Protein AF-A0A9W6JEB3-F1 (afdb_monomer)

Nearest PDB structures (foldseek):
  1z6k-assembly1_A  TM=9.114E-01  e=5.186E-11  Mycobacterium tuberculosis H37Rv
  6cj4-assembly1_A  TM=9.107E-01  e=6.667E-11  Mycobacterium tuberculosis H37Rv
  6chu-assembly1_A  TM=9.092E-01  e=7.559E-11  Mycobacterium tuberculosis H37Rv
  6as5-assembly1_B  TM=8.881E-01  e=6.812E-10  Mycobacterium tuberculosis H37Rv
  8khl-assembly1_C  TM=8.658E-01  e=7.411E-09  Pseudomonas aeruginosa

Solvent-accessible surface area (backbone atoms only — not comparable to full-atom values): 12198 Å² total; per-residue (Å²): 66,41,43,29,47,71,75,85,78,81,75,93,84,65,98,75,75,91,74,90,79,95,77,48,27,61,88,79,89,75,79,96,75,74,82,82,71,98,69,81,83,37,40,57,48,77,41,67,55,89,86,47,88,63,46,68,60,49,47,35,48,36,43,64,71,65,34,47,22,35,36,34,51,52,35,52,43,50,63,53,56,55,54,48,51,55,53,47,44,54,22,18,57,76,51,74,45,60,84,72,60,54,32,33,32,38,16,32,25,28,67,61,17,57,73,26,42,76,69,48,62,54,84,51,95,43,57,61,30,33,31,38,32,53,67,48,28,26,56,66,70,67,46,93,59,59,49,42,98,86,72,44,61,30,70,73,53,51,52,50,56,51,51,45,44,52,43,13,58,66,43,76,26,50,20,33,40,46,58,68,98,57,57,73,66,60,41,47,53,52,51,54,50,37,46,74,76,61,34,52,28,33,36,18,84,45,75,67,49,33,54,53,27,68,75,90

Sequence (216 aa):
MKALLSAQTLPTDDLTSRSHGVAGWIANPSALGAPWPSGAPPLYLTVDDLDAKGVDDALARAARHGAAGVLLRRLRASADIERLAARLAVAEARAGSADGALAIVALVAGAAGLLALPALAGRRPRLAALGWDAAALAADLGAAEARDPCGGWIEPLRHARSQVLFAAAALDVPAIDAPADLDDEAFAAEAALGLRHGFRAKIALSPRQAEILAAL

Mean predicted aligned error: 8.11 Å

Radius of gyration: 16.82 Å; Cα contacts (8 Å, |Δi|>4): 375; chains: 1; bounding box: 40×42×46 Å

Structure (mmCIF, N/CA/C/O backbone):
data_AF-A0A9W6JEB3-F1
#
_entry.id   AF-A0A9W6JEB3-F1
#
loop_
_atom_site.group_PDB
_atom_site.id
_atom_site.type_symbol
_atom_site.label_atom_id
_atom_site.label_alt_id
_atom_site.label_comp_id
_atom_site.label_asym_id
_atom_site.label_entity_id
_atom_site.label_seq_id
_atom_site.pdbx_PDB_ins_code
_atom_site.Cartn_x
_atom_site.Cartn_y
_atom_site.Cartn_z
_atom_site.occupancy
_atom_site.B_iso_or_equiv
_atom_site.auth_seq_id
_atom_site.auth_comp_id
_atom_site.auth_asym_id
_atom_site.auth_atom_id
_atom_site.pdbx_PDB_model_num
ATOM 1 N N . MET A 1 1 ? -5.957 7.649 -12.144 1.00 43.47 1 MET A N 1
ATOM 2 C CA . MET A 1 1 ? -5.443 6.697 -11.129 1.00 43.47 1 MET A CA 1
ATOM 3 C C . MET A 1 1 ? -5.255 7.450 -9.818 1.00 43.47 1 MET A C 1
ATOM 5 O O . MET A 1 1 ? -5.077 8.654 -9.855 1.00 43.47 1 MET A O 1
ATOM 9 N N . LYS A 1 2 ? -5.288 6.813 -8.641 1.00 47.66 2 LYS A N 1
ATOM 10 C CA . LYS A 1 2 ? -4.954 7.534 -7.393 1.00 47.66 2 LYS A CA 1
ATOM 11 C C . LYS A 1 2 ? -3.436 7.571 -7.148 1.00 47.66 2 LYS A C 1
ATOM 13 O O . LYS A 1 2 ? -2.756 6.586 -7.425 1.00 47.66 2 LYS A O 1
ATOM 18 N N . ALA A 1 3 ? -2.923 8.683 -6.623 1.00 34.69 3 ALA A N 1
ATOM 19 C CA . ALA A 1 3 ? -1.517 8.865 -6.247 1.00 34.69 3 ALA A CA 1
ATOM 20 C C . ALA A 1 3 ? -1.280 8.658 -4.749 1.00 34.69 3 ALA A C 1
ATOM 22 O O . ALA A 1 3 ? -2.190 8.883 -3.953 1.00 34.69 3 ALA A O 1
ATOM 23 N N . LEU A 1 4 ? -0.055 8.273 -4.385 1.00 45.75 4 LEU A N 1
ATOM 24 C CA . LEU A 1 4 ? 0.378 8.047 -3.006 1.00 45.75 4 LEU A CA 1
ATOM 25 C C . LEU A 1 4 ? 1.811 8.576 -2.838 1.00 45.75 4 LEU A C 1
ATOM 27 O O . LEU A 1 4 ? 2.716 7.914 -3.326 1.00 45.75 4 LEU A O 1
ATOM 31 N N . LEU A 1 5 ? 2.066 9.748 -2.236 1.00 39.28 5 LEU A N 1
ATOM 32 C CA . LEU A 1 5 ? 3.460 10.205 -2.092 1.00 39.28 5 LEU A CA 1
ATOM 33 C C . LEU A 1 5 ? 4.139 9.606 -0.859 1.00 39.28 5 LEU A C 1
ATOM 35 O O . LEU A 1 5 ? 3.592 9.620 0.244 1.00 39.28 5 LEU A O 1
ATOM 39 N N . SER A 1 6 ? 5.354 9.091 -1.050 1.00 36.81 6 SER A N 1
ATOM 40 C CA . SER A 1 6 ? 6.228 8.620 0.029 1.00 36.81 6 SER A CA 1
ATOM 41 C C . SER A 1 6 ? 7.140 9.760 0.494 1.00 36.81 6 SER A C 1
ATOM 43 O O . SER A 1 6 ? 8.046 10.145 -0.239 1.00 36.81 6 SER A O 1
ATOM 45 N N . ALA A 1 7 ? 6.969 10.248 1.724 1.00 37.44 7 ALA A N 1
ATOM 46 C CA . ALA A 1 7 ? 7.932 11.142 2.373 1.00 37.44 7 ALA A CA 1
ATOM 47 C C . ALA A 1 7 ? 8.834 10.344 3.330 1.00 37.44 7 ALA A C 1
ATOM 49 O O . ALA A 1 7 ? 8.337 9.590 4.168 1.00 37.44 7 ALA A O 1
ATOM 50 N N . GLN A 1 8 ? 10.157 10.506 3.223 1.00 32.59 8 GLN A N 1
ATOM 51 C CA . GLN A 1 8 ? 11.080 10.034 4.257 1.00 32.59 8 GLN A CA 1
ATOM 52 C C . GLN A 1 8 ? 11.046 11.022 5.434 1.00 32.59 8 GLN A C 1
ATOM 54 O O . GLN A 1 8 ? 11.382 12.189 5.264 1.00 32.59 8 GLN A O 1
ATOM 59 N N . THR A 1 9 ? 10.648 10.527 6.613 1.00 31.55 9 THR A N 1
ATOM 60 C CA . THR A 1 9 ? 10.729 11.163 7.950 1.00 31.55 9 THR A CA 1
ATOM 61 C C . THR A 1 9 ? 10.063 12.537 8.134 1.00 31.55 9 THR A C 1
ATOM 63 O O . THR A 1 9 ? 10.535 13.560 7.653 1.00 31.55 9 THR A O 1
ATOM 66 N N . LEU A 1 10 ? 9.000 12.575 8.947 1.00 30.03 10 LEU A N 1
ATOM 67 C CA . LEU A 1 10 ? 8.451 13.816 9.508 1.00 30.03 10 LEU A CA 1
ATOM 68 C C . LEU A 1 10 ? 9.314 14.288 10.700 1.00 30.03 10 LEU A C 1
ATOM 70 O O . LEU A 1 10 ? 9.635 13.457 11.556 1.00 30.03 10 LEU A O 1
ATOM 74 N N . PRO A 1 11 ? 9.646 15.589 10.813 1.00 29.08 11 PRO A N 1
ATOM 75 C CA . PRO A 1 11 ? 10.155 16.174 12.052 1.00 29.08 11 PRO A CA 1
ATOM 76 C C . PRO A 1 11 ? 9.119 16.043 13.179 1.00 29.08 11 PRO A C 1
ATOM 78 O O . PRO A 1 11 ? 7.913 16.081 12.942 1.00 29.08 11 PRO A O 1
ATOM 81 N N . THR A 1 12 ? 9.592 15.876 14.412 1.00 40.22 12 THR A N 1
ATOM 82 C CA . THR A 1 12 ? 8.800 15.428 15.568 1.00 40.22 12 THR A CA 1
ATOM 83 C C . THR A 1 12 ? 7.760 16.414 16.100 1.00 40.22 12 THR A C 1
ATOM 85 O O . THR A 1 12 ? 6.862 15.964 16.810 1.00 40.22 12 THR A O 1
ATOM 88 N N . ASP A 1 13 ? 7.823 17.701 15.743 1.00 30.33 13 ASP A N 1
ATOM 89 C CA . ASP A 1 13 ? 7.157 18.742 16.542 1.00 30.33 13 ASP A CA 1
ATOM 90 C C . ASP A 1 13 ? 6.133 19.620 15.816 1.00 30.33 13 ASP A C 1
ATOM 92 O O . ASP A 1 13 ? 5.480 20.430 16.471 1.00 30.33 13 ASP A O 1
ATOM 96 N N . ASP A 1 14 ? 5.914 19.468 14.506 1.00 33.66 14 ASP A N 1
ATOM 97 C CA . ASP A 1 14 ? 4.929 20.315 13.829 1.00 33.66 14 ASP A CA 1
ATOM 98 C C . ASP A 1 14 ? 4.326 19.672 12.572 1.00 33.66 14 ASP A C 1
ATOM 100 O O . ASP A 1 14 ? 4.927 19.645 11.503 1.00 33.66 14 ASP A O 1
ATOM 104 N N . LEU A 1 15 ? 3.098 19.161 12.701 1.00 39.34 15 LEU A N 1
ATOM 105 C CA . LEU A 1 15 ? 2.260 18.756 11.563 1.00 39.34 15 LEU A CA 1
ATOM 106 C C . LEU A 1 15 ? 1.412 19.923 11.022 1.00 39.34 15 LEU A C 1
ATOM 108 O O . LEU A 1 15 ? 0.618 19.728 10.102 1.00 39.34 15 LEU A O 1
ATOM 112 N N . THR A 1 16 ? 1.539 21.123 11.602 1.00 33.69 16 THR A N 1
ATOM 113 C CA . THR A 1 16 ? 0.685 22.283 11.316 1.00 33.69 16 THR A CA 1
ATOM 114 C C . THR A 1 16 ? 1.378 23.420 10.559 1.00 33.69 16 THR A C 1
ATOM 116 O O . THR A 1 16 ? 0.674 24.272 10.003 1.00 33.69 16 THR A O 1
ATOM 119 N N . SER A 1 17 ? 2.711 23.435 10.428 1.00 28.08 17 SER A N 1
ATOM 120 C CA . SER A 1 17 ? 3.397 24.446 9.610 1.00 28.08 17 SER A CA 1
ATOM 121 C C . SER A 1 17 ? 3.238 24.185 8.114 1.00 28.08 17 SER A C 1
ATOM 123 O O . SER A 1 17 ? 3.907 23.380 7.468 1.00 28.08 17 SER A O 1
ATOM 125 N N . ARG A 1 18 ? 2.336 24.967 7.528 1.00 33.50 18 ARG A N 1
ATOM 126 C CA . ARG A 1 18 ? 2.199 25.185 6.090 1.00 33.50 18 ARG A CA 1
ATOM 127 C C . ARG A 1 18 ? 3.426 25.913 5.527 1.00 33.50 18 ARG A C 1
ATOM 129 O O . ARG A 1 18 ? 3.312 27.094 5.233 1.00 33.50 18 ARG A O 1
ATOM 136 N N . SER A 1 19 ? 4.568 25.246 5.359 1.00 27.95 19 SER A N 1
ATOM 137 C CA . SER A 1 19 ? 5.614 25.651 4.398 1.00 27.95 19 SER A CA 1
ATOM 138 C C . SER A 1 19 ? 6.864 24.774 4.521 1.00 27.95 19 SER A C 1
ATOM 140 O O . SER A 1 19 ? 7.485 24.764 5.578 1.00 27.95 19 SER A O 1
ATOM 142 N N . HIS A 1 20 ? 7.269 24.180 3.389 1.00 23.66 20 HIS A N 1
ATOM 143 C CA . HIS A 1 20 ? 8.497 23.407 3.110 1.00 23.66 20 HIS A CA 1
ATOM 144 C C . HIS A 1 20 ? 8.401 21.882 3.320 1.00 23.66 20 HIS A C 1
ATOM 146 O O . HIS A 1 20 ? 8.644 21.358 4.399 1.00 23.66 20 HIS A O 1
ATOM 152 N N . GLY A 1 21 ? 8.102 21.179 2.217 1.00 24.12 21 GLY A N 1
ATOM 153 C CA . GLY A 1 21 ? 8.097 19.716 2.097 1.00 24.12 21 GLY A CA 1
ATOM 154 C C . GLY A 1 21 ? 6.683 19.154 1.956 1.00 24.12 21 GLY A C 1
ATOM 155 O O . GLY A 1 21 ? 6.009 18.902 2.945 1.00 24.12 21 GLY A O 1
ATOM 156 N N . VAL A 1 22 ? 6.200 18.997 0.722 1.00 24.69 22 VAL A N 1
ATOM 157 C CA . VAL A 1 22 ? 4.840 18.515 0.427 1.00 24.69 22 VAL A CA 1
ATOM 158 C C . VAL A 1 22 ? 4.665 17.079 0.942 1.00 24.69 22 VAL A C 1
ATOM 160 O O . VAL A 1 22 ? 5.150 16.128 0.336 1.00 24.69 22 VAL A O 1
ATOM 163 N N . ALA A 1 23 ? 3.963 16.928 2.065 1.00 33.75 23 ALA A N 1
ATOM 164 C CA . ALA A 1 23 ? 3.445 15.660 2.564 1.00 33.75 23 ALA A CA 1
ATOM 165 C C . ALA A 1 23 ? 2.100 15.339 1.892 1.00 33.75 23 ALA A C 1
ATOM 167 O O . ALA A 1 23 ? 1.266 16.235 1.740 1.00 33.75 23 ALA A O 1
ATOM 168 N N . GLY A 1 24 ? 1.858 14.074 1.527 1.00 29.36 24 GLY A N 1
ATOM 169 C CA . GLY A 1 24 ? 0.515 13.629 1.141 1.00 29.36 24 GLY A CA 1
ATOM 170 C C . GLY A 1 24 ? 0.433 12.457 0.157 1.00 29.36 24 GLY A C 1
ATOM 171 O O . GLY A 1 24 ? 1.335 12.269 -0.622 1.00 29.36 24 GLY A O 1
ATOM 172 N N . TRP A 1 25 ? -0.586 11.611 0.025 1.00 36.75 25 TRP A N 1
ATOM 173 C CA . TRP A 1 25 ? -1.874 11.392 0.679 1.00 36.75 25 TRP A CA 1
ATOM 174 C C . TRP A 1 25 ? -2.415 10.022 0.152 1.00 36.75 25 TRP A C 1
ATOM 176 O O . TRP A 1 25 ? -2.034 9.633 -0.950 1.00 36.75 25 TRP A O 1
ATOM 186 N N . ILE A 1 26 ? -3.305 9.294 0.856 1.00 33.25 26 ILE A N 1
ATOM 187 C CA . ILE A 1 26 ? -4.054 8.108 0.329 1.00 33.25 26 ILE A CA 1
ATOM 188 C C . ILE A 1 26 ? -5.563 8.348 0.467 1.00 33.25 26 ILE A C 1
ATOM 190 O O . ILE A 1 26 ? -6.059 8.439 1.579 1.00 33.25 26 ILE A O 1
ATOM 194 N N . ALA A 1 27 ? -6.351 8.368 -0.611 1.00 34.69 27 ALA A N 1
ATOM 195 C CA . ALA A 1 27 ? -7.804 8.571 -0.491 1.00 34.69 27 ALA A CA 1
ATOM 196 C C . ALA A 1 27 ? -8.644 7.279 -0.526 1.00 34.69 27 ALA A C 1
ATOM 198 O O . ALA A 1 27 ? -8.783 6.652 -1.584 1.00 34.69 27 ALA A O 1
ATOM 199 N N . ASN A 1 28 ? -9.350 6.990 0.575 1.00 32.34 28 ASN A N 1
ATOM 200 C CA . ASN A 1 28 ? -10.660 6.326 0.572 1.00 32.34 28 ASN A CA 1
ATOM 201 C C . ASN A 1 28 ? -11.745 7.344 0.969 1.00 32.34 28 ASN A C 1
ATOM 203 O O . ASN A 1 28 ? -11.584 7.979 2.006 1.00 32.34 28 ASN A O 1
ATOM 207 N N . PRO A 1 29 ? -12.841 7.486 0.200 1.00 31.28 29 PRO A N 1
ATOM 208 C CA . PRO A 1 29 ? -14.022 8.173 0.724 1.00 31.28 29 PRO A CA 1
ATOM 209 C C . PRO A 1 29 ? -15.241 7.272 0.990 1.00 31.28 29 PRO A C 1
ATOM 211 O O . PRO A 1 29 ? -1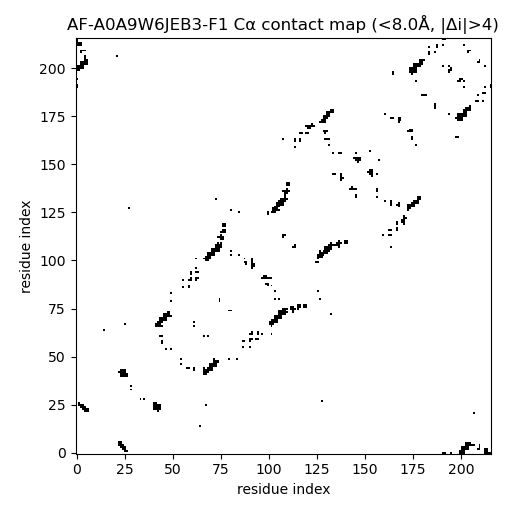6.210 7.788 1.536 1.00 31.28 29 PRO A O 1
ATOM 214 N N . SER A 1 30 ? -15.271 5.983 0.596 1.00 36.75 30 SER A N 1
ATOM 215 C CA . SER A 1 30 ? -16.408 5.070 0.924 1.00 36.75 30 SER A CA 1
ATOM 216 C C . SER A 1 30 ? -16.335 3.612 0.424 1.00 36.75 30 SER A C 1
ATOM 218 O O . SER A 1 30 ? -17.226 2.846 0.762 1.00 36.75 30 SER A O 1
ATOM 220 N N . ALA A 1 31 ? -15.325 3.185 -0.340 1.00 40.75 31 ALA A N 1
ATOM 221 C CA . ALA A 1 31 ? -15.526 2.323 -1.521 1.00 40.75 31 ALA A CA 1
ATOM 222 C C . ALA A 1 31 ? -16.184 3.124 -2.671 1.00 40.75 31 ALA A C 1
ATOM 224 O O . ALA A 1 31 ? -17.394 3.193 -2.817 1.00 40.75 31 ALA A O 1
ATOM 225 N N . LEU A 1 32 ? -15.334 3.801 -3.457 1.00 42.44 32 LEU A N 1
ATOM 226 C CA . LEU A 1 32 ? -15.551 4.274 -4.843 1.00 42.44 32 LEU A CA 1
ATOM 227 C C . LEU A 1 32 ? -16.872 5.012 -5.222 1.00 42.44 32 LEU A C 1
ATOM 229 O O . LEU A 1 32 ? -17.247 4.952 -6.389 1.00 42.44 32 LEU A O 1
ATOM 233 N N . GLY A 1 33 ? -17.543 5.749 -4.321 1.00 27.64 33 GLY A N 1
ATOM 234 C CA . GLY A 1 33 ? -18.885 6.304 -4.610 1.00 27.64 33 GLY A CA 1
ATOM 235 C C . GLY A 1 33 ? -19.119 7.826 -4.591 1.00 27.64 33 GLY A C 1
ATOM 236 O O . GLY A 1 33 ? -20.121 8.256 -5.154 1.00 27.64 33 GLY A O 1
ATOM 237 N N . ALA A 1 34 ? -18.271 8.667 -3.981 1.00 27.92 34 ALA A N 1
ATOM 238 C CA . ALA A 1 34 ? -18.583 10.101 -3.828 1.00 27.92 34 ALA A CA 1
ATOM 239 C C . ALA A 1 34 ? -17.414 11.044 -4.186 1.00 27.92 34 ALA A C 1
ATOM 241 O O . ALA A 1 34 ? -16.261 10.723 -3.872 1.00 27.92 34 ALA A O 1
ATOM 242 N N . PRO A 1 35 ? -17.689 12.202 -4.830 1.00 32.00 35 PRO A N 1
ATOM 243 C CA . PRO A 1 35 ? -16.686 13.220 -5.129 1.00 32.00 35 PRO A CA 1
ATOM 244 C C . PRO A 1 35 ? -16.185 13.922 -3.859 1.00 32.00 35 PRO A C 1
ATOM 246 O O . PRO A 1 35 ? -16.864 13.966 -2.834 1.00 32.00 35 PRO A O 1
ATOM 249 N N . TRP A 1 36 ? -14.974 14.471 -3.951 1.00 36.47 36 TRP A N 1
ATOM 250 C CA . TRP A 1 36 ? -14.281 15.188 -2.882 1.00 36.47 36 TRP A CA 1
ATOM 251 C C . TRP A 1 36 ? -15.151 16.317 -2.300 1.00 36.47 36 TRP A C 1
ATOM 253 O O . TRP A 1 36 ? -15.589 17.180 -3.065 1.00 36.47 36 TRP A O 1
ATOM 263 N N . PRO A 1 37 ? -15.355 16.396 -0.972 1.00 35.00 37 PRO A N 1
ATOM 264 C CA . PRO A 1 37 ? -15.685 17.677 -0.369 1.00 35.00 37 PRO A CA 1
ATOM 265 C C . PRO A 1 37 ? -14.478 18.606 -0.564 1.00 35.00 37 PRO A C 1
ATOM 267 O O . PRO A 1 37 ? -13.334 18.157 -0.487 1.00 35.00 37 PRO A O 1
ATOM 270 N N . SER A 1 38 ? -14.705 19.888 -0.853 1.00 35.97 38 SER A N 1
ATOM 271 C CA . SER A 1 38 ? -13.627 20.867 -1.032 1.00 35.97 38 SER A CA 1
ATOM 272 C C . SER A 1 38 ? -12.727 20.908 0.217 1.00 35.97 38 SER A C 1
ATOM 274 O O . SER A 1 38 ? -13.128 21.455 1.244 1.00 35.97 38 SER A O 1
ATOM 276 N N . GLY A 1 39 ? -11.535 20.309 0.157 1.00 49.97 39 GLY A N 1
ATOM 277 C CA . GLY A 1 39 ? -10.647 20.150 1.311 1.00 49.97 39 GLY A CA 1
ATOM 278 C C . GLY A 1 39 ? -9.263 19.610 0.944 1.00 49.97 39 GLY A C 1
ATOM 279 O O . GLY A 1 39 ? -9.045 19.136 -0.172 1.00 49.97 39 GLY A O 1
ATOM 280 N N . ALA A 1 40 ? -8.319 19.720 1.890 1.00 51.91 40 ALA A N 1
ATOM 281 C CA . ALA A 1 40 ? -6.980 19.149 1.758 1.00 51.91 40 ALA A CA 1
ATOM 282 C C . ALA A 1 40 ? -7.060 17.612 1.683 1.00 51.91 40 ALA A C 1
ATOM 284 O O . ALA A 1 40 ? -7.995 17.035 2.245 1.00 51.91 40 ALA A O 1
ATOM 285 N N . PRO A 1 41 ? -6.119 16.937 1.004 1.00 57.19 41 PRO A N 1
ATOM 286 C CA . PRO A 1 41 ? -6.216 15.488 0.879 1.00 57.19 41 PRO A CA 1
ATOM 287 C C . PRO A 1 41 ? -5.934 14.747 2.224 1.00 57.19 41 PRO A C 1
ATOM 289 O O . PRO A 1 41 ? -5.810 15.404 3.248 1.00 57.19 41 PRO A O 1
ATOM 292 N N . PRO A 1 42 ? -5.988 13.401 2.302 1.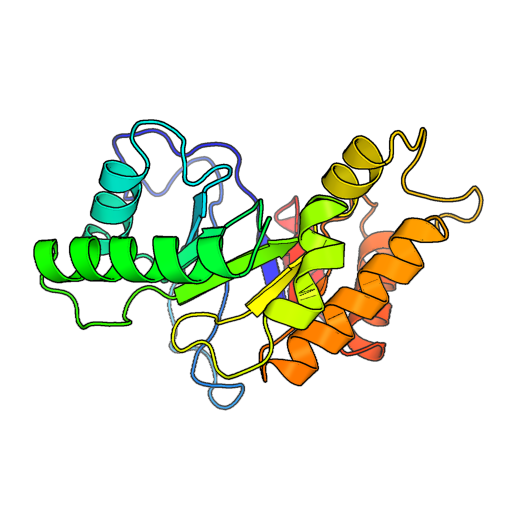00 67.94 42 PRO A N 1
ATOM 293 C CA . PRO A 1 42 ? -5.930 12.623 3.576 1.00 67.94 42 PRO A CA 1
ATOM 294 C C . PRO A 1 42 ? -4.554 12.035 3.987 1.00 67.94 42 PRO A C 1
ATOM 296 O O . PRO A 1 42 ? -3.913 11.343 3.187 1.00 67.94 42 PRO A O 1
ATOM 299 N N . LEU A 1 43 ? -4.059 12.322 5.215 1.00 76.38 43 LEU A N 1
ATOM 300 C CA . LEU A 1 43 ? -2.652 12.091 5.658 1.00 76.38 43 LEU A CA 1
ATOM 301 C C . LEU A 1 43 ? -2.435 10.693 6.223 1.00 76.38 43 LEU A C 1
ATOM 303 O O . LEU A 1 43 ? -3.222 10.243 7.048 1.00 76.38 43 LEU A O 1
ATOM 307 N N . TYR A 1 44 ? -1.329 10.043 5.850 1.00 81.06 44 TYR A N 1
ATOM 308 C CA . TYR A 1 44 ? -0.953 8.735 6.383 1.00 81.06 44 TYR A CA 1
ATOM 309 C C . TYR A 1 44 ? 0.405 8.802 7.065 1.00 81.06 44 TYR A C 1
ATOM 311 O O . TYR A 1 44 ? 1.382 9.282 6.488 1.00 81.06 44 TYR A O 1
ATOM 319 N N . LEU A 1 45 ? 0.470 8.285 8.289 1.00 85.75 45 LEU A N 1
ATOM 320 C CA . LEU A 1 45 ? 1.734 8.062 8.976 1.00 85.75 45 LEU A CA 1
ATOM 321 C C . LEU A 1 45 ? 2.437 6.863 8.339 1.00 85.75 45 LEU A C 1
ATOM 323 O O . LEU A 1 45 ? 1.857 5.789 8.224 1.00 85.75 45 LEU A O 1
ATOM 327 N N . THR A 1 46 ? 3.699 7.023 7.966 1.00 86.94 46 THR A N 1
ATOM 328 C CA . THR A 1 46 ? 4.504 5.910 7.458 1.00 86.94 46 THR A CA 1
ATOM 329 C C . THR A 1 46 ? 5.169 5.164 8.612 1.00 86.94 46 THR A C 1
ATOM 331 O O . THR A 1 46 ? 5.779 5.787 9.480 1.00 86.94 46 THR A O 1
ATOM 334 N N . VAL A 1 47 ? 5.053 3.835 8.617 1.00 87.31 47 VAL A N 1
ATOM 335 C CA . VAL A 1 47 ? 5.723 2.941 9.568 1.00 87.31 47 VAL A CA 1
ATOM 336 C C . VAL A 1 47 ? 6.462 1.861 8.785 1.00 87.31 47 VAL A C 1
ATOM 338 O O . VAL A 1 47 ? 5.843 1.039 8.109 1.00 87.31 47 VAL A O 1
ATOM 341 N N . ASP A 1 48 ? 7.790 1.868 8.882 1.00 82.44 48 ASP A N 1
ATOM 342 C CA . ASP A 1 48 ? 8.646 0.898 8.193 1.00 82.44 48 ASP A CA 1
ATOM 343 C C . ASP A 1 48 ? 8.713 -0.444 8.912 1.00 82.44 48 ASP A C 1
ATOM 345 O O . ASP A 1 48 ? 8.592 -1.491 8.283 1.00 82.44 48 ASP A O 1
ATOM 349 N N . ASP A 1 49 ? 8.887 -0.411 10.232 1.00 82.31 49 ASP A N 1
ATOM 350 C CA . ASP A 1 49 ? 8.941 -1.594 11.078 1.00 82.31 49 ASP A CA 1
ATOM 351 C C . ASP A 1 49 ? 8.072 -1.373 12.313 1.00 82.31 49 ASP A C 1
ATOM 353 O O . ASP A 1 49 ? 8.246 -0.408 13.058 1.00 82.31 49 ASP A O 1
ATOM 357 N N . LEU A 1 50 ? 7.123 -2.282 12.533 1.00 85.69 50 LEU A N 1
ATOM 358 C CA . LEU A 1 50 ? 6.252 -2.251 13.702 1.00 85.69 50 LEU A CA 1
ATOM 359 C C . LEU A 1 50 ? 7.028 -2.462 15.004 1.00 85.69 50 LEU A C 1
ATOM 361 O O . LEU A 1 50 ? 6.563 -2.010 16.050 1.00 85.69 50 LEU A O 1
ATOM 365 N N . ASP A 1 51 ? 8.169 -3.142 14.953 1.00 87.00 51 ASP A N 1
ATOM 366 C CA . ASP A 1 51 ? 8.967 -3.479 16.131 1.00 87.00 51 ASP A CA 1
ATOM 367 C C . ASP A 1 51 ? 9.958 -2.354 16.505 1.00 87.00 51 ASP A C 1
ATOM 369 O O . ASP A 1 51 ? 10.643 -2.429 17.528 1.00 87.00 51 ASP A O 1
ATOM 373 N N . ALA A 1 52 ? 10.010 -1.274 15.714 1.00 83.62 52 ALA A N 1
ATOM 374 C CA . ALA A 1 52 ? 10.844 -0.116 16.003 1.00 83.62 52 ALA A CA 1
ATOM 375 C C . ALA A 1 52 ? 10.390 0.626 17.276 1.00 83.62 52 ALA A C 1
ATOM 377 O O . ALA A 1 52 ? 9.199 0.777 17.574 1.00 83.62 52 ALA A O 1
ATOM 378 N N . LYS A 1 53 ? 11.366 1.147 18.030 1.00 86.50 53 LYS A N 1
ATOM 379 C CA . LYS A 1 53 ? 11.102 1.975 19.217 1.00 86.50 53 LYS A CA 1
ATOM 380 C C . LYS A 1 53 ? 10.352 3.253 18.822 1.00 86.50 53 LYS A C 1
ATOM 382 O O . LYS A 1 53 ? 10.673 3.876 17.817 1.00 86.50 53 LYS A O 1
ATOM 387 N N . GLY A 1 54 ? 9.382 3.662 19.641 1.00 86.44 54 GLY A N 1
ATOM 388 C CA . GLY A 1 54 ? 8.634 4.913 19.453 1.00 86.44 54 GLY A CA 1
ATOM 389 C C . GLY A 1 54 ? 7.476 4.845 18.450 1.00 86.44 54 GLY A C 1
ATOM 390 O O . GLY A 1 54 ? 6.795 5.851 18.251 1.00 86.44 54 GLY A O 1
ATOM 391 N N . VAL A 1 55 ? 7.199 3.679 17.847 1.00 88.81 55 VAL A N 1
ATOM 392 C CA . VAL A 1 55 ? 6.049 3.522 16.938 1.00 88.81 55 VAL A CA 1
ATOM 393 C C . VAL A 1 55 ? 4.733 3.827 17.658 1.00 88.81 55 VAL A C 1
ATOM 395 O O . VAL A 1 55 ? 3.912 4.543 17.101 1.00 88.81 55 VAL A O 1
ATOM 398 N N . ASP A 1 56 ? 4.542 3.386 18.905 1.00 91.00 56 ASP A N 1
ATOM 399 C CA . ASP A 1 56 ? 3.298 3.665 19.646 1.00 91.00 56 ASP A CA 1
ATOM 400 C C . ASP A 1 56 ? 3.063 5.165 19.875 1.00 91.00 56 ASP A C 1
ATOM 402 O O . ASP A 1 56 ? 1.935 5.641 19.743 1.00 91.00 56 ASP A O 1
ATOM 406 N N . ASP A 1 57 ? 4.125 5.932 20.134 1.00 85.38 57 ASP A N 1
ATOM 407 C CA . ASP A 1 57 ? 4.033 7.389 20.264 1.00 85.38 57 ASP A CA 1
ATOM 408 C C . ASP A 1 57 ? 3.685 8.048 18.926 1.00 85.38 57 ASP A C 1
ATOM 410 O O . ASP A 1 57 ? 2.913 9.010 18.879 1.00 85.38 57 ASP A O 1
ATOM 414 N N . ALA A 1 58 ? 4.221 7.521 17.820 1.00 84.75 58 ALA A N 1
ATOM 415 C CA . ALA A 1 58 ? 3.876 7.977 16.480 1.00 84.75 58 ALA A CA 1
ATOM 416 C C . ALA A 1 58 ? 2.403 7.688 16.150 1.00 84.75 58 ALA A C 1
ATOM 418 O O . ALA A 1 58 ? 1.706 8.589 15.683 1.00 84.75 58 ALA A O 1
ATOM 419 N N . LEU A 1 59 ? 1.900 6.488 16.467 1.00 88.69 59 LEU A N 1
ATOM 420 C CA . LEU A 1 59 ? 0.484 6.135 16.309 1.00 88.69 59 LEU A CA 1
ATOM 421 C C . LEU A 1 59 ? -0.417 7.053 17.150 1.00 88.69 59 LEU A C 1
ATOM 423 O O . LEU A 1 59 ? -1.427 7.553 16.657 1.00 88.69 59 LEU A O 1
ATOM 427 N N . ALA A 1 60 ? -0.028 7.345 18.394 1.00 86.88 60 ALA A N 1
ATOM 428 C CA . ALA A 1 60 ? -0.763 8.265 19.260 1.00 86.88 60 ALA A CA 1
ATOM 429 C C . ALA A 1 60 ? -0.768 9.710 18.727 1.00 86.88 60 ALA A C 1
ATOM 431 O O . ALA A 1 60 ? -1.764 10.422 18.869 1.00 86.88 60 ALA A O 1
ATOM 432 N N . ARG A 1 61 ? 0.324 10.176 18.105 1.00 83.94 61 ARG A N 1
ATOM 433 C CA . ARG A 1 61 ? 0.341 11.466 17.390 1.00 83.94 61 ARG A CA 1
ATOM 434 C C . ARG A 1 61 ? -0.585 11.436 16.173 1.00 83.94 61 ARG A C 1
ATOM 436 O O . ARG A 1 61 ? -1.374 12.361 16.015 1.00 83.94 61 ARG A O 1
ATOM 443 N N . ALA A 1 62 ? -0.543 10.377 15.365 1.00 81.00 62 ALA A N 1
ATOM 444 C CA . ALA A 1 62 ? -1.405 10.236 14.191 1.00 81.00 62 ALA A CA 1
ATOM 445 C C . ALA A 1 62 ? -2.897 10.302 14.559 1.00 81.00 62 ALA A C 1
ATOM 447 O O . ALA A 1 62 ? -3.643 11.046 13.927 1.00 81.00 62 ALA A O 1
ATOM 448 N N . ALA A 1 63 ? -3.304 9.610 15.628 1.00 86.06 63 ALA A N 1
ATOM 449 C CA . ALA A 1 63 ? -4.671 9.667 16.145 1.00 86.06 63 ALA A CA 1
ATOM 450 C C . ALA A 1 63 ? -5.064 11.086 16.597 1.00 86.06 63 ALA A C 1
ATOM 452 O O . ALA A 1 63 ? -6.094 11.610 16.186 1.00 86.06 63 ALA A O 1
ATOM 453 N N . ARG A 1 64 ? -4.217 11.746 17.401 1.00 85.75 64 ARG A N 1
ATOM 454 C CA . ARG A 1 64 ? -4.501 13.092 17.937 1.00 85.75 64 ARG A CA 1
ATOM 455 C C . ARG A 1 64 ? -4.585 14.181 16.870 1.00 85.75 64 ARG A C 1
ATOM 457 O O . ARG A 1 64 ? -5.337 15.132 17.044 1.00 85.75 64 ARG A O 1
ATOM 464 N N . HIS A 1 65 ? -3.805 14.065 15.799 1.00 81.88 65 HIS A N 1
ATOM 465 C CA . HIS A 1 65 ? -3.733 15.075 14.741 1.00 81.88 65 HIS A CA 1
ATOM 466 C C . HIS A 1 65 ? -4.613 14.752 13.524 1.00 81.88 65 HIS A C 1
ATOM 468 O O . HIS A 1 65 ? -4.497 15.423 12.501 1.00 81.88 65 HIS A O 1
ATOM 474 N N . GLY A 1 66 ? -5.501 13.755 13.625 1.00 77.19 66 GLY A N 1
ATOM 475 C CA . GLY A 1 66 ? -6.492 13.464 12.588 1.00 77.19 66 GLY A CA 1
ATOM 476 C C . GLY A 1 66 ? -5.901 12.887 11.302 1.00 77.19 66 GLY A C 1
ATOM 477 O O . GLY A 1 66 ? -6.376 13.206 10.212 1.00 77.19 66 GLY A O 1
ATOM 478 N N . ALA A 1 67 ? -4.859 12.055 11.404 1.00 80.94 67 ALA A N 1
ATOM 479 C CA . ALA A 1 67 ? -4.415 11.261 10.263 1.00 80.94 67 ALA A CA 1
ATOM 480 C C . ALA A 1 67 ? -5.556 10.353 9.769 1.00 80.94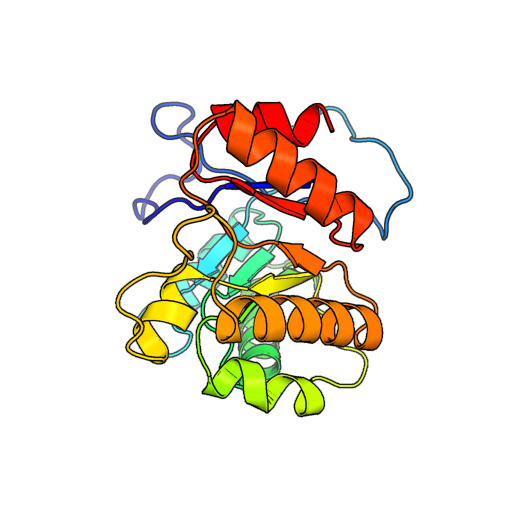 67 ALA A C 1
ATOM 482 O O . ALA A 1 67 ? -6.395 9.908 10.544 1.00 80.94 67 ALA A O 1
ATOM 483 N N . ALA A 1 68 ? -5.563 10.041 8.478 1.00 83.12 68 ALA A N 1
ATOM 484 C CA . ALA A 1 68 ? -6.497 9.092 7.880 1.00 83.12 68 ALA A CA 1
ATOM 485 C C . ALA A 1 68 ? -6.069 7.628 8.092 1.00 83.12 68 ALA A C 1
ATOM 487 O O . ALA A 1 68 ? -6.878 6.709 7.957 1.00 83.12 68 ALA A O 1
ATOM 488 N N . GLY A 1 69 ? -4.798 7.384 8.421 1.00 89.19 69 GLY A N 1
ATOM 489 C CA . GLY A 1 69 ? -4.322 6.037 8.699 1.00 89.19 69 GLY A CA 1
ATOM 490 C C . GLY A 1 69 ? -2.809 5.891 8.746 1.00 89.19 69 GLY A C 1
ATOM 491 O O . GLY A 1 69 ? -2.059 6.858 8.894 1.00 89.19 69 GLY A O 1
ATOM 492 N N . VAL A 1 70 ? -2.372 4.642 8.607 1.00 88.56 70 VAL A N 1
ATOM 493 C CA . VAL A 1 70 ? -0.970 4.229 8.594 1.00 88.56 70 VAL A CA 1
ATOM 494 C C . VAL A 1 70 ? -0.641 3.516 7.291 1.00 88.56 70 VAL A C 1
ATOM 496 O O . VAL A 1 70 ? -1.365 2.618 6.862 1.00 88.56 70 VAL A O 1
ATOM 499 N N . LEU A 1 71 ? 0.479 3.899 6.688 1.00 91.44 71 LEU A N 1
ATOM 500 C CA . LEU A 1 71 ? 1.149 3.157 5.631 1.00 91.44 71 LEU A CA 1
ATOM 501 C C . LEU A 1 71 ? 2.204 2.244 6.269 1.00 91.44 71 LEU A C 1
ATOM 503 O O . LEU A 1 71 ? 3.287 2.698 6.636 1.00 91.44 71 LEU A O 1
ATOM 507 N N . LEU A 1 72 ? 1.886 0.958 6.404 1.00 93.62 72 LEU A N 1
ATOM 508 C CA . LEU A 1 72 ? 2.823 -0.079 6.822 1.00 93.62 72 LEU A CA 1
ATOM 509 C C . LEU A 1 72 ? 3.679 -0.485 5.619 1.00 93.62 72 LEU A C 1
ATOM 511 O O . LEU A 1 72 ? 3.203 -1.191 4.731 1.00 93.62 72 LEU A O 1
ATOM 515 N N . ARG A 1 73 ? 4.943 -0.057 5.579 1.00 90.38 73 ARG A N 1
ATOM 516 C CA . ARG A 1 73 ? 5.813 -0.280 4.411 1.00 90.38 73 ARG A CA 1
ATOM 517 C C . ARG A 1 73 ? 6.393 -1.682 4.316 1.00 90.38 73 ARG A C 1
ATOM 519 O O . ARG A 1 73 ? 6.876 -2.055 3.254 1.00 90.38 73 ARG A O 1
ATOM 526 N N . ARG A 1 74 ? 6.341 -2.458 5.398 1.00 90.94 74 ARG A N 1
ATOM 527 C CA . ARG A 1 74 ? 6.879 -3.818 5.438 1.00 90.94 74 ARG A CA 1
ATOM 528 C C . ARG A 1 74 ? 5.885 -4.789 6.056 1.00 90.94 74 ARG A C 1
ATOM 530 O O . ARG A 1 74 ? 5.962 -5.126 7.235 1.00 90.94 74 ARG A O 1
ATOM 537 N N . LEU A 1 75 ? 4.964 -5.272 5.233 1.00 93.94 75 LEU A N 1
ATOM 538 C CA . LEU A 1 75 ? 4.134 -6.417 5.578 1.00 93.94 75 LEU A CA 1
ATOM 539 C C . LEU A 1 75 ? 4.959 -7.706 5.460 1.00 93.94 75 LEU A C 1
ATOM 541 O O . LEU A 1 75 ? 5.422 -8.036 4.368 1.00 93.94 75 LEU A O 1
ATOM 545 N N . ARG A 1 76 ? 5.140 -8.436 6.566 1.00 92.12 76 ARG A N 1
ATOM 546 C CA . ARG A 1 76 ? 5.874 -9.717 6.601 1.00 92.12 76 ARG A CA 1
ATOM 547 C C . ARG A 1 76 ? 4.927 -10.897 6.766 1.00 92.12 76 ARG A C 1
ATOM 549 O O . ARG A 1 76 ? 5.170 -11.958 6.207 1.00 92.12 76 ARG A O 1
ATOM 556 N N . ALA A 1 77 ? 3.853 -10.712 7.529 1.00 92.38 77 ALA A N 1
ATOM 557 C CA . ALA A 1 77 ? 2.841 -11.733 7.755 1.00 92.38 77 ALA A CA 1
ATOM 558 C C . ALA A 1 77 ? 1.475 -11.121 8.078 1.00 92.38 77 ALA A C 1
ATOM 560 O O . ALA A 1 77 ? 1.368 -9.968 8.493 1.00 92.38 77 ALA A O 1
ATOM 561 N N . SER A 1 78 ? 0.425 -11.943 8.009 1.00 90.50 78 SER A N 1
ATOM 562 C CA . SER A 1 78 ? -0.917 -11.568 8.471 1.00 90.50 78 SER A CA 1
ATOM 563 C C . SER A 1 78 ? -0.936 -11.001 9.895 1.00 90.50 78 SER A C 1
ATOM 565 O O . SER A 1 78 ? -1.765 -10.143 10.189 1.00 90.50 78 SER A O 1
ATOM 567 N N . ALA A 1 79 ? -0.057 -11.479 10.779 1.00 92.88 79 ALA A N 1
ATOM 568 C CA . ALA A 1 79 ? 0.004 -11.025 12.164 1.00 92.88 79 ALA A CA 1
ATOM 569 C C . ALA A 1 79 ? 0.412 -9.547 12.292 1.00 92.88 79 ALA A C 1
ATOM 571 O O . ALA A 1 79 ? 0.045 -8.910 13.277 1.00 92.88 79 ALA A O 1
ATOM 572 N N . ASP A 1 80 ? 1.129 -8.978 11.315 1.00 94.12 80 ASP A N 1
ATOM 573 C CA . ASP A 1 80 ? 1.503 -7.560 11.342 1.00 94.12 80 ASP A CA 1
ATOM 574 C C . ASP A 1 80 ? 0.264 -6.655 11.236 1.00 94.12 80 ASP A C 1
ATOM 576 O O . ASP A 1 80 ? 0.184 -5.650 11.943 1.00 94.12 80 ASP A O 1
ATOM 580 N N . ILE A 1 81 ? -0.730 -7.036 10.419 1.00 94.25 81 ILE A N 1
ATOM 581 C CA . ILE A 1 81 ? -1.994 -6.291 10.276 1.00 94.25 81 ILE A CA 1
ATOM 582 C C . ILE A 1 81 ? -2.776 -6.322 11.588 1.00 94.25 81 ILE A C 1
ATOM 584 O O . ILE A 1 81 ? -3.209 -5.274 12.058 1.00 94.25 81 ILE A O 1
ATOM 588 N N . GLU A 1 82 ? -2.908 -7.496 12.209 1.00 94.31 82 GLU A N 1
ATOM 589 C CA . GLU A 1 82 ? -3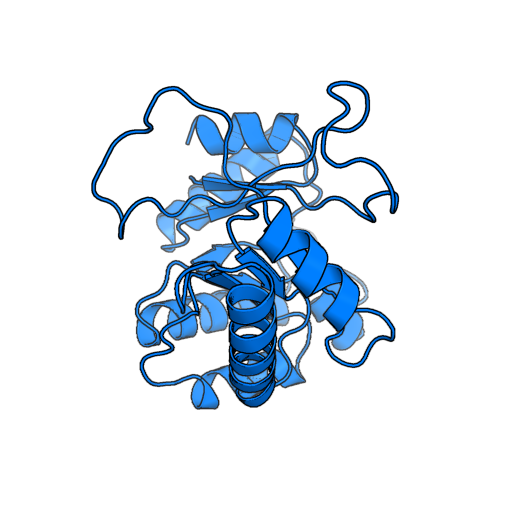.643 -7.654 13.473 1.00 94.31 82 GLU A CA 1
ATOM 590 C C . GLU A 1 82 ? -2.956 -6.915 14.630 1.00 94.31 82 GLU A C 1
ATOM 592 O O . GLU A 1 82 ? -3.597 -6.205 15.406 1.00 94.31 82 GLU A O 1
ATOM 597 N N . ARG A 1 83 ? -1.624 -7.007 14.712 1.00 95.69 83 ARG A N 1
ATOM 598 C CA . ARG A 1 83 ? -0.824 -6.257 15.689 1.00 95.69 83 ARG A CA 1
ATOM 599 C C . ARG A 1 83 ? -0.985 -4.751 15.507 1.00 95.69 83 ARG A C 1
ATOM 601 O O . ARG A 1 83 ? -1.159 -4.037 16.491 1.00 95.69 83 ARG A O 1
ATOM 608 N N . LEU A 1 84 ? -0.910 -4.257 14.270 1.00 96.25 84 LEU A N 1
ATOM 609 C CA . LEU A 1 84 ? -1.096 -2.835 13.991 1.00 96.25 84 LEU A CA 1
ATOM 610 C C . LEU A 1 84 ? -2.529 -2.396 14.314 1.00 96.25 84 LEU A C 1
ATOM 612 O O . LEU A 1 84 ? -2.705 -1.376 14.970 1.00 96.25 84 LEU A O 1
ATOM 616 N N . ALA A 1 85 ? -3.538 -3.187 13.944 1.00 95.94 85 ALA A N 1
ATOM 617 C CA . ALA A 1 85 ? -4.939 -2.926 14.264 1.00 95.94 85 ALA A CA 1
ATOM 618 C C . ALA A 1 85 ? -5.171 -2.764 15.775 1.00 95.94 85 ALA A C 1
ATOM 620 O O . ALA A 1 85 ? -5.786 -1.785 16.197 1.00 95.94 85 ALA A O 1
ATOM 621 N N . ALA A 1 86 ? -4.622 -3.667 16.592 1.00 96.75 86 ALA A N 1
ATOM 622 C CA . ALA A 1 86 ? -4.727 -3.586 18.047 1.00 96.75 86 ALA A CA 1
ATOM 623 C C . ALA A 1 86 ? -4.069 -2.314 18.611 1.00 96.75 86 ALA A C 1
ATOM 625 O O . ALA A 1 86 ? -4.625 -1.647 19.484 1.00 96.75 86 ALA A O 1
ATOM 626 N N . ARG A 1 87 ? -2.897 -1.936 18.089 1.00 97.12 87 ARG A N 1
ATOM 627 C CA . ARG A 1 87 ? -2.182 -0.724 18.522 1.00 97.12 87 ARG A CA 1
ATOM 628 C C . ARG A 1 87 ? -2.908 0.555 18.110 1.00 97.12 87 ARG A C 1
ATOM 630 O O . ARG A 1 87 ? -2.948 1.506 18.889 1.00 97.12 87 ARG A O 1
ATOM 637 N N . LEU A 1 88 ? -3.515 0.567 16.923 1.00 96.44 88 LEU A N 1
ATOM 638 C CA . LEU A 1 88 ? -4.352 1.672 16.456 1.00 96.44 88 LEU A CA 1
ATOM 639 C C . LEU A 1 88 ? -5.590 1.852 17.333 1.00 96.44 88 LEU A C 1
ATOM 641 O O . LEU A 1 88 ? -5.865 2.978 17.729 1.00 96.44 88 LEU A O 1
ATOM 645 N N . ALA A 1 89 ? -6.267 0.767 17.719 1.00 97.25 89 ALA A N 1
ATOM 646 C CA . ALA A 1 89 ? -7.412 0.839 18.629 1.00 97.25 89 ALA A CA 1
ATOM 647 C C . ALA A 1 89 ? -7.039 1.488 19.978 1.00 97.25 89 ALA A C 1
ATOM 649 O O . ALA A 1 89 ? -7.764 2.338 20.495 1.00 97.25 89 ALA A O 1
ATOM 650 N N . VAL A 1 90 ? -5.862 1.158 20.529 1.00 97.25 90 VAL A N 1
ATOM 651 C CA . VAL A 1 90 ? -5.345 1.804 21.750 1.00 97.25 90 VAL A CA 1
ATOM 652 C C . VAL A 1 90 ? -5.054 3.292 21.523 1.00 97.25 90 VAL A C 1
ATOM 654 O O . VAL A 1 90 ? -5.373 4.118 22.381 1.00 97.25 90 VAL A O 1
ATOM 657 N N . ALA A 1 91 ? -4.444 3.651 20.390 1.00 95.38 91 ALA A N 1
ATOM 658 C CA . ALA A 1 91 ? -4.137 5.041 20.055 1.00 95.38 91 ALA A CA 1
ATOM 659 C C . ALA A 1 91 ? -5.410 5.889 19.871 1.00 95.38 91 ALA A C 1
ATOM 661 O O . ALA A 1 91 ? -5.488 6.993 20.410 1.00 95.38 91 ALA A O 1
ATOM 662 N N . GLU A 1 92 ? -6.417 5.357 19.177 1.00 95.31 92 GLU A N 1
ATOM 663 C CA . GLU A 1 92 ? -7.725 5.989 18.970 1.00 95.31 92 GLU A CA 1
ATOM 664 C C . GLU A 1 92 ? -8.455 6.211 20.293 1.00 95.31 92 GLU A C 1
ATOM 666 O O . GLU A 1 92 ? -8.877 7.333 20.571 1.00 95.31 92 GLU A O 1
ATOM 671 N N . ALA A 1 93 ? -8.519 5.187 21.150 1.00 96.81 93 ALA A N 1
ATOM 672 C CA . ALA A 1 93 ? -9.158 5.288 22.459 1.00 96.81 93 ALA A CA 1
ATOM 673 C C . ALA A 1 93 ? -8.510 6.375 23.333 1.00 96.81 93 ALA A C 1
ATOM 675 O O . ALA A 1 93 ? -9.206 7.169 23.963 1.00 96.81 93 ALA A O 1
ATOM 676 N N . ARG A 1 94 ? -7.173 6.466 23.331 1.00 95.75 94 ARG A N 1
ATOM 677 C CA . ARG A 1 94 ? -6.433 7.517 24.056 1.00 95.75 94 ARG A CA 1
ATOM 678 C C . ARG A 1 94 ? -6.663 8.915 23.484 1.00 95.75 94 ARG A C 1
ATOM 680 O O . ARG A 1 94 ? -6.588 9.887 24.229 1.00 95.75 94 ARG A O 1
ATOM 687 N N . ALA A 1 95 ? -6.915 9.018 22.183 1.00 93.25 95 ALA A N 1
ATOM 688 C CA . ALA A 1 95 ? -7.208 10.276 21.504 1.00 93.25 95 ALA A CA 1
ATOM 689 C C . ALA A 1 95 ? -8.703 10.652 21.535 1.00 93.25 95 ALA A C 1
ATOM 691 O O . ALA A 1 95 ? -9.059 11.718 21.041 1.00 93.25 95 ALA A O 1
ATOM 692 N N . GLY A 1 96 ? -9.579 9.798 22.079 1.00 94.50 96 GLY A N 1
ATOM 693 C CA . GLY A 1 96 ? -11.032 9.997 22.044 1.00 94.50 96 GLY A CA 1
ATOM 694 C C . GLY A 1 96 ? -11.646 9.855 20.644 1.00 94.50 96 GLY A C 1
ATOM 695 O O . GLY A 1 96 ? -12.717 10.398 20.388 1.00 94.50 96 GLY A O 1
ATOM 696 N N . SER A 1 97 ? -10.964 9.161 19.728 1.00 89.81 97 SER A N 1
ATOM 697 C CA . SER A 1 97 ? -11.453 8.866 18.374 1.00 89.81 97 SER A CA 1
ATOM 698 C C . SER A 1 97 ? -12.307 7.595 18.351 1.00 89.81 97 SER A C 1
ATOM 700 O O . SER A 1 97 ? -12.181 6.739 19.226 1.00 89.81 97 SER A O 1
ATOM 702 N N . ALA A 1 98 ? -13.170 7.456 17.341 1.00 90.06 98 ALA A N 1
ATOM 703 C CA . ALA A 1 98 ? -13.941 6.230 17.133 1.00 90.06 98 ALA A CA 1
ATOM 704 C C . ALA A 1 98 ? -13.027 5.043 16.773 1.00 90.06 98 ALA A C 1
ATOM 706 O O . ALA A 1 98 ? -12.019 5.225 16.087 1.00 90.06 98 ALA A O 1
ATOM 707 N N . ASP A 1 99 ? -13.408 3.832 17.192 1.00 92.25 99 ASP A N 1
ATOM 708 C CA . ASP A 1 99 ? -12.725 2.605 16.768 1.00 92.25 99 ASP A CA 1
ATOM 709 C C . ASP A 1 99 ? -12.807 2.461 15.242 1.00 92.25 99 ASP A C 1
ATOM 711 O O . ASP A 1 99 ? -13.878 2.580 14.643 1.00 92.25 99 ASP A O 1
ATOM 715 N N . GLY A 1 100 ? -11.657 2.238 14.610 1.00 90.38 100 GLY A N 1
ATOM 716 C CA . GLY A 1 100 ? -11.556 2.110 13.157 1.00 90.38 100 GLY A CA 1
ATOM 717 C C . GLY A 1 100 ? -11.340 3.431 12.419 1.00 90.38 100 GLY A C 1
ATOM 718 O O . GLY A 1 100 ? -11.328 3.419 11.189 1.00 90.38 100 GLY A O 1
ATOM 719 N N . ALA A 1 101 ? -11.151 4.553 13.125 1.00 89.00 101 ALA A N 1
ATOM 720 C CA . ALA A 1 101 ? -10.894 5.856 12.506 1.00 89.00 101 ALA A CA 1
ATOM 721 C C . ALA A 1 101 ? -9.601 5.887 11.665 1.00 89.00 101 ALA A C 1
ATOM 723 O O . ALA A 1 101 ? -9.546 6.568 10.643 1.00 89.00 101 ALA A O 1
ATOM 724 N N . LEU A 1 102 ? -8.574 5.140 12.073 1.00 88.38 102 LEU A N 1
ATOM 725 C CA . LEU A 1 102 ? -7.300 4.998 11.377 1.00 88.38 102 LEU A CA 1
ATOM 726 C C . LEU A 1 102 ? -7.291 3.726 10.522 1.00 88.38 102 LEU A C 1
ATOM 728 O O . LEU A 1 102 ? -7.323 2.597 11.030 1.00 88.38 102 LEU A O 1
ATOM 732 N N . ALA A 1 103 ? -7.184 3.924 9.208 1.00 93.81 103 ALA A N 1
ATOM 733 C CA . ALA A 1 103 ? -7.042 2.855 8.226 1.00 93.81 103 ALA A CA 1
ATOM 734 C C . ALA A 1 103 ? -5.605 2.307 8.152 1.00 93.81 103 ALA A C 1
ATOM 736 O O . ALA A 1 103 ? -4.639 2.979 8.511 1.00 93.81 103 ALA A O 1
ATOM 737 N N . ILE A 1 104 ? -5.448 1.101 7.605 1.00 94.31 104 ILE A N 1
ATOM 738 C CA . ILE A 1 104 ? -4.156 0.482 7.291 1.00 94.31 104 ILE A CA 1
ATOM 739 C C . ILE A 1 104 ? -4.023 0.361 5.775 1.00 94.31 104 ILE A C 1
ATOM 741 O O . ILE A 1 104 ? -4.860 -0.249 5.113 1.00 94.31 104 ILE A O 1
ATOM 745 N N . VAL A 1 105 ? -2.931 0.881 5.230 1.00 94.00 105 VAL A N 1
ATOM 746 C CA . VAL A 1 105 ? -2.426 0.503 3.909 1.00 94.00 105 VAL A CA 1
ATOM 747 C C . VAL A 1 105 ? -1.141 -0.270 4.109 1.00 94.00 105 VAL A C 1
ATOM 749 O O . VAL A 1 105 ? -0.250 0.201 4.807 1.00 94.00 105 VAL A O 1
ATOM 752 N N . ALA A 1 106 ? -1.041 -1.455 3.518 1.00 95.12 106 ALA A N 1
ATOM 753 C CA . ALA A 1 106 ? 0.114 -2.322 3.701 1.00 95.12 106 ALA A CA 1
ATOM 754 C C . ALA A 1 106 ? 0.863 -2.522 2.384 1.00 95.12 106 ALA A C 1
ATOM 756 O O . ALA A 1 106 ? 0.239 -2.759 1.351 1.00 95.12 106 ALA A O 1
ATOM 757 N N . LEU A 1 107 ? 2.193 -2.452 2.425 1.00 95.25 107 LEU A N 1
ATOM 758 C CA . LEU A 1 107 ? 3.062 -2.763 1.295 1.00 95.25 107 LEU A CA 1
ATOM 759 C C . LEU A 1 107 ? 3.809 -4.071 1.541 1.00 95.25 107 LEU A C 1
ATOM 761 O O . LEU A 1 107 ? 4.441 -4.267 2.581 1.00 95.25 107 LEU A O 1
ATOM 765 N N . VAL A 1 108 ? 3.760 -4.957 0.551 1.00 96.56 108 VAL A N 1
ATOM 766 C CA . VAL A 1 108 ? 4.625 -6.134 0.468 1.00 96.56 108 VAL A CA 1
ATOM 767 C C . VAL A 1 108 ? 5.999 -5.694 -0.035 1.00 96.56 108 VAL A C 1
ATOM 769 O O . VAL A 1 108 ? 6.119 -5.230 -1.166 1.00 96.56 108 VAL A O 1
ATOM 772 N N . ALA A 1 109 ? 7.031 -5.846 0.792 1.00 91.12 109 ALA A N 1
ATOM 773 C CA . ALA A 1 109 ? 8.375 -5.319 0.522 1.00 91.12 109 ALA A CA 1
ATOM 774 C C . ALA A 1 109 ? 9.485 -6.391 0.521 1.00 91.12 109 ALA A C 1
ATOM 776 O O . ALA A 1 109 ? 10.661 -6.052 0.550 1.00 91.12 109 ALA A O 1
ATOM 777 N N . GLY A 1 110 ? 9.127 -7.679 0.523 1.00 94.50 110 GLY A N 1
ATOM 778 C CA . GLY A 1 110 ? 10.083 -8.791 0.545 1.00 94.50 110 GLY A CA 1
ATOM 779 C C . GLY A 1 110 ? 9.420 -10.144 0.283 1.00 94.50 110 GLY A C 1
ATOM 780 O O . GLY A 1 110 ? 8.190 -10.263 0.321 1.00 94.50 110 GLY A O 1
ATOM 781 N N . ALA A 1 111 ? 10.233 -11.169 0.032 1.00 95.62 111 ALA A N 1
ATOM 782 C CA . ALA A 1 111 ? 9.806 -12.518 -0.323 1.00 95.62 111 ALA A CA 1
ATOM 783 C C . ALA A 1 111 ? 8.950 -13.157 0.777 1.00 95.62 111 ALA A C 1
ATOM 785 O O . ALA A 1 111 ? 7.931 -13.775 0.478 1.00 95.62 111 ALA A O 1
ATOM 786 N N . ALA A 1 112 ? 9.302 -12.944 2.050 1.00 93.25 11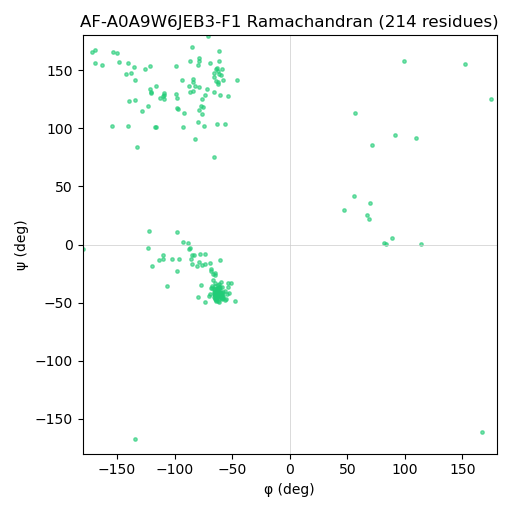2 ALA A N 1
ATOM 787 C CA . ALA A 1 112 ? 8.508 -13.433 3.178 1.00 93.25 112 ALA A CA 1
ATOM 788 C C . ALA A 1 112 ? 7.071 -12.877 3.159 1.00 93.25 112 ALA A C 1
ATOM 790 O O . ALA A 1 112 ? 6.113 -13.636 3.281 1.00 93.25 112 ALA A O 1
ATOM 791 N N . GLY A 1 113 ? 6.919 -11.568 2.928 1.00 94.88 113 GLY A N 1
ATOM 792 C CA . GLY A 1 113 ? 5.609 -10.923 2.822 1.00 94.88 113 GLY A CA 1
ATOM 793 C C . GLY A 1 113 ? 4.808 -11.407 1.616 1.00 94.88 113 GLY A C 1
ATOM 794 O O . GLY A 1 113 ? 3.603 -11.625 1.724 1.00 94.88 113 GLY A O 1
ATOM 795 N N . LEU A 1 114 ? 5.484 -11.628 0.484 1.00 96.44 114 LEU A N 1
ATOM 796 C CA . LEU A 1 114 ? 4.861 -12.147 -0.731 1.00 96.44 114 LEU A CA 1
ATOM 797 C C . LEU A 1 114 ? 4.323 -13.569 -0.520 1.00 96.44 114 LEU A C 1
ATOM 799 O O . LEU A 1 114 ? 3.171 -13.849 -0.837 1.00 96.44 114 LEU A O 1
ATOM 803 N N . LEU A 1 115 ? 5.128 -14.448 0.080 1.00 95.62 115 LEU A N 1
ATOM 804 C CA . LEU A 1 115 ? 4.737 -15.827 0.387 1.00 95.62 115 LEU A CA 1
ATOM 805 C C . LEU A 1 115 ? 3.663 -15.914 1.482 1.00 95.62 115 LEU A C 1
ATOM 807 O O . LEU A 1 115 ? 2.949 -16.911 1.561 1.00 95.62 115 LEU A O 1
ATOM 811 N N . ALA A 1 116 ? 3.513 -14.873 2.304 1.00 94.19 116 ALA A N 1
ATOM 812 C CA . ALA A 1 116 ? 2.472 -14.786 3.321 1.00 94.19 116 ALA A CA 1
ATOM 813 C C . ALA A 1 116 ? 1.114 -14.291 2.787 1.00 94.19 116 ALA A C 1
ATOM 815 O O . ALA A 1 116 ? 0.126 -14.359 3.522 1.00 94.19 116 ALA A O 1
ATOM 816 N N . LEU A 1 117 ? 1.026 -13.822 1.533 1.00 94.06 117 LEU A N 1
ATOM 817 C CA . LEU A 1 117 ? -0.215 -13.300 0.945 1.00 94.06 117 LEU A CA 1
ATOM 818 C C . LEU A 1 117 ? -1.419 -14.255 1.053 1.00 94.06 117 LEU A C 1
ATOM 820 O O . LEU A 1 117 ? -2.496 -13.777 1.413 1.00 94.06 117 LEU A O 1
ATOM 824 N N . PRO A 1 118 ? -1.293 -15.582 0.829 1.00 91.25 118 PRO A N 1
ATOM 825 C CA . PRO A 1 118 ? -2.425 -16.496 0.985 1.00 91.25 118 PRO A CA 1
ATOM 826 C C . PRO A 1 118 ? -3.009 -16.500 2.404 1.00 91.25 118 PRO A C 1
ATOM 828 O O . PRO A 1 118 ? -4.219 -16.633 2.577 1.00 91.25 118 PRO A O 1
ATOM 831 N N . ALA A 1 119 ? -2.173 -16.290 3.427 1.00 89.62 119 ALA A N 1
ATOM 832 C CA . ALA A 1 119 ? -2.607 -16.219 4.823 1.00 89.62 119 ALA A CA 1
ATOM 833 C C . ALA A 1 119 ? -3.344 -14.910 5.163 1.00 89.62 119 ALA A C 1
ATOM 835 O O . ALA A 1 119 ? -3.894 -14.780 6.257 1.00 89.62 119 ALA A O 1
ATOM 836 N N . LEU A 1 120 ? -3.367 -13.931 4.249 1.00 87.12 120 LEU A N 1
ATOM 837 C CA . LEU A 1 120 ? -4.160 -12.715 4.415 1.00 87.12 120 LEU A CA 1
ATOM 838 C C . LEU A 1 120 ? -5.650 -12.945 4.158 1.00 87.12 120 LEU A C 1
ATOM 840 O O . LEU A 1 120 ? -6.441 -12.129 4.624 1.00 87.12 120 LEU A O 1
ATOM 844 N N . ALA A 1 121 ? -6.030 -14.043 3.493 1.00 81.56 121 ALA A N 1
ATOM 845 C CA . ALA A 1 121 ? -7.406 -14.334 3.101 1.00 81.56 121 ALA A CA 1
ATOM 846 C C . ALA A 1 121 ? -8.428 -14.088 4.227 1.00 81.56 121 ALA A C 1
ATOM 848 O O . ALA A 1 121 ? -8.184 -14.378 5.401 1.00 81.56 121 ALA A O 1
ATOM 849 N N . GLY A 1 122 ? -9.588 -13.560 3.838 1.00 80.62 122 GLY A N 1
ATOM 850 C CA . GLY A 1 122 ? -10.644 -13.145 4.755 1.00 80.62 122 GLY A CA 1
ATOM 851 C C . GLY A 1 122 ? -10.648 -11.641 5.027 1.00 80.62 122 GLY A C 1
ATOM 852 O O . GLY A 1 122 ? -9.661 -10.932 4.835 1.00 80.62 122 GLY A O 1
ATOM 853 N N . ARG A 1 123 ? -11.805 -11.140 5.463 1.00 77.88 123 ARG A N 1
ATOM 854 C CA . ARG A 1 123 ? -12.034 -9.708 5.664 1.00 77.88 123 ARG A CA 1
ATOM 855 C C . ARG A 1 123 ? -11.153 -9.160 6.787 1.00 77.88 123 ARG A C 1
ATOM 857 O O . ARG A 1 123 ? -11.162 -9.688 7.896 1.00 77.88 123 ARG A O 1
ATOM 864 N N . ARG A 1 124 ? -10.469 -8.045 6.516 1.00 86.12 124 ARG A N 1
ATOM 865 C CA . ARG A 1 124 ? -9.630 -7.311 7.476 1.00 86.12 124 ARG A CA 1
ATOM 866 C C . ARG A 1 124 ? -10.225 -5.921 7.714 1.00 86.12 124 ARG A C 1
ATOM 868 O O . ARG A 1 124 ? -10.028 -5.052 6.872 1.00 86.12 124 ARG A O 1
ATOM 875 N N . PRO A 1 125 ? -10.948 -5.676 8.824 1.00 85.31 125 PRO A N 1
ATOM 876 C CA . PRO A 1 125 ? -11.764 -4.466 8.989 1.00 85.31 125 PRO A CA 1
ATOM 877 C C . PRO A 1 125 ? -11.031 -3.134 8.779 1.00 85.31 125 PRO A C 1
ATOM 879 O O . PRO A 1 125 ? -11.632 -2.190 8.278 1.00 85.31 125 PRO A O 1
ATOM 882 N N . ARG A 1 126 ? -9.740 -3.060 9.133 1.00 92.75 126 ARG A N 1
ATOM 883 C CA . ARG A 1 126 ? -8.919 -1.844 9.002 1.00 92.75 126 ARG A CA 1
ATOM 884 C C . ARG A 1 126 ? -8.073 -1.789 7.730 1.00 92.75 126 ARG A C 1
ATOM 886 O O . ARG A 1 126 ? -7.522 -0.731 7.440 1.00 92.75 126 ARG A O 1
ATOM 893 N N . LEU A 1 127 ? -7.923 -2.887 6.986 1.00 93.62 127 LEU A N 1
ATOM 894 C CA . LEU A 1 127 ? -7.100 -2.891 5.775 1.00 93.62 127 LEU A CA 1
ATOM 895 C C . LEU A 1 127 ? -7.861 -2.189 4.648 1.00 93.62 127 LEU A C 1
ATOM 897 O O . LEU A 1 127 ? -8.867 -2.691 4.164 1.00 93.62 127 LEU A O 1
ATOM 901 N N . ALA A 1 128 ? -7.371 -1.028 4.233 1.00 92.81 128 ALA A N 1
ATOM 902 C CA . ALA A 1 128 ? -7.997 -0.200 3.210 1.00 92.81 128 ALA A CA 1
ATOM 903 C C . ALA A 1 128 ? -7.381 -0.384 1.820 1.00 92.81 128 ALA A C 1
ATOM 905 O O . ALA A 1 128 ? -8.031 -0.055 0.832 1.00 92.81 128 ALA A O 1
ATOM 906 N N . ALA A 1 129 ? -6.135 -0.856 1.732 1.00 93.62 129 ALA A N 1
ATOM 907 C CA . ALA A 1 129 ? -5.467 -1.148 0.469 1.00 93.62 129 ALA A CA 1
ATOM 908 C C . ALA A 1 129 ? -4.246 -2.050 0.681 1.00 93.62 129 ALA A C 1
ATOM 910 O O . ALA A 1 129 ? -3.615 -2.026 1.743 1.00 93.62 129 ALA A O 1
ATOM 911 N N . LEU A 1 130 ? -3.887 -2.790 -0.367 1.00 95.50 130 LEU A N 1
ATOM 912 C CA . LEU A 1 130 ? -2.671 -3.595 -0.424 1.00 95.50 130 LEU A CA 1
ATOM 913 C C . LEU A 1 130 ? -1.815 -3.125 -1.599 1.00 95.50 130 LEU A C 1
ATOM 915 O O . LEU A 1 130 ? -2.302 -2.980 -2.717 1.00 95.50 130 LEU A O 1
ATOM 919 N N . GLY A 1 131 ? -0.536 -2.889 -1.354 1.00 95.69 131 GLY A N 1
ATOM 920 C CA . GLY A 1 131 ? 0.430 -2.550 -2.385 1.00 95.69 131 GLY A CA 1
ATOM 921 C C . GLY A 1 131 ? 1.715 -3.335 -2.237 1.00 95.69 131 GLY A C 1
ATOM 922 O O . GLY A 1 131 ? 1.804 -4.300 -1.475 1.00 95.69 131 GLY A O 1
ATOM 923 N N . TRP A 1 132 ? 2.728 -2.905 -2.973 1.00 96.25 132 TRP A N 1
ATOM 924 C CA . TRP A 1 132 ? 4.033 -3.543 -2.976 1.00 96.25 132 TRP A CA 1
ATOM 925 C C . TRP A 1 132 ? 5.148 -2.534 -3.228 1.00 96.25 132 TRP A C 1
ATOM 927 O O . TRP A 1 132 ? 4.913 -1.457 -3.775 1.00 96.25 132 TRP A O 1
ATOM 937 N N . ASP A 1 133 ? 6.354 -2.887 -2.799 1.00 93.75 133 ASP A N 1
ATOM 938 C CA . ASP A 1 133 ? 7.570 -2.102 -2.985 1.00 93.75 133 ASP A CA 1
ATOM 939 C C . ASP A 1 133 ? 8.549 -2.914 -3.845 1.00 93.75 133 ASP A C 1
ATOM 941 O O . ASP A 1 133 ? 9.186 -3.863 -3.380 1.00 93.75 133 ASP A O 1
ATOM 945 N N . ALA A 1 134 ? 8.615 -2.564 -5.133 1.00 94.12 134 ALA A N 1
ATOM 946 C CA . ALA A 1 134 ? 9.435 -3.265 -6.116 1.00 94.12 134 ALA A CA 1
ATOM 947 C C . ALA A 1 134 ? 10.933 -3.172 -5.794 1.00 94.12 134 ALA A C 1
ATOM 949 O O . ALA A 1 134 ? 11.654 -4.153 -5.969 1.00 94.12 134 ALA A O 1
ATOM 950 N N . ALA A 1 135 ? 11.391 -2.015 -5.305 1.00 91.44 135 ALA A N 1
ATOM 951 C CA . ALA A 1 135 ? 12.794 -1.784 -4.980 1.00 91.44 135 ALA A CA 1
ATOM 952 C C . ALA A 1 135 ? 13.211 -2.595 -3.748 1.00 91.44 135 ALA A C 1
ATOM 954 O O . ALA A 1 135 ? 14.245 -3.262 -3.768 1.00 91.44 135 ALA A O 1
ATOM 955 N N . ALA A 1 136 ? 12.378 -2.598 -2.703 1.00 92.56 136 ALA A N 1
ATOM 956 C CA . ALA A 1 136 ? 12.638 -3.392 -1.508 1.00 92.56 136 ALA A CA 1
ATOM 957 C C . ALA A 1 136 ? 12.625 -4.901 -1.805 1.00 92.56 136 ALA A C 1
ATOM 959 O O . ALA A 1 136 ? 13.520 -5.618 -1.359 1.00 92.56 136 ALA A O 1
ATOM 960 N N . LEU A 1 137 ? 11.673 -5.376 -2.618 1.00 96.06 137 LEU A N 1
ATOM 961 C CA . LEU A 1 137 ? 11.623 -6.782 -3.017 1.00 96.06 137 LEU A CA 1
ATOM 962 C C . LEU A 1 137 ? 12.825 -7.181 -3.885 1.00 96.06 137 LEU A C 1
ATOM 964 O O . LEU A 1 137 ? 13.374 -8.261 -3.691 1.00 96.06 137 LEU A O 1
ATOM 968 N N . ALA A 1 138 ? 13.258 -6.328 -4.818 1.00 95.88 138 ALA A N 1
ATOM 969 C CA . ALA A 1 138 ? 14.454 -6.586 -5.621 1.00 95.88 138 ALA A CA 1
ATOM 970 C C . ALA A 1 138 ? 15.701 -6.747 -4.737 1.00 95.88 138 ALA A C 1
ATOM 972 O O . ALA A 1 138 ? 16.460 -7.700 -4.915 1.00 95.88 138 ALA A O 1
ATOM 973 N N . ALA A 1 139 ? 15.865 -5.859 -3.751 1.00 95.12 139 ALA A N 1
ATOM 974 C CA . ALA A 1 139 ? 16.960 -5.925 -2.789 1.00 95.12 139 ALA A CA 1
ATOM 975 C C . ALA A 1 139 ? 16.907 -7.198 -1.927 1.00 95.12 139 ALA A C 1
ATOM 977 O O . ALA A 1 139 ? 17.932 -7.851 -1.749 1.00 95.12 139 ALA A O 1
ATOM 978 N N . ASP A 1 140 ? 15.725 -7.586 -1.441 1.00 96.31 140 ASP A N 1
ATOM 979 C CA . ASP A 1 140 ? 15.527 -8.811 -0.650 1.00 96.31 140 ASP A CA 1
ATOM 980 C C . ASP A 1 140 ? 15.863 -10.085 -1.448 1.00 96.31 140 ASP A C 1
ATOM 982 O O . ASP A 1 140 ? 16.426 -11.037 -0.911 1.00 96.31 140 ASP A O 1
ATOM 986 N N . LEU A 1 141 ? 15.583 -10.083 -2.756 1.00 96.94 141 LEU A N 1
ATOM 987 C CA . LEU A 1 141 ? 15.932 -11.174 -3.670 1.00 96.94 141 LEU A C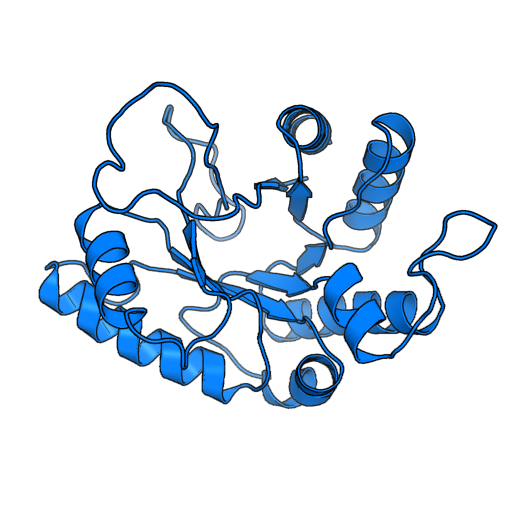A 1
ATOM 988 C C . LEU A 1 141 ? 17.411 -11.175 -4.100 1.00 96.94 141 LEU A C 1
ATOM 990 O O . LEU A 1 141 ? 17.838 -12.109 -4.779 1.00 96.94 141 LEU A O 1
ATOM 994 N N . GLY A 1 142 ? 18.187 -10.142 -3.757 1.00 96.94 142 GLY A N 1
ATOM 995 C CA . GLY A 1 142 ? 19.561 -9.974 -4.236 1.00 96.94 142 GLY A CA 1
ATOM 996 C C . GLY A 1 142 ? 19.656 -9.693 -5.741 1.00 96.94 142 GLY A C 1
ATOM 997 O O . GLY A 1 142 ? 20.669 -10.012 -6.364 1.00 96.94 142 GLY A O 1
ATOM 998 N N . ALA A 1 143 ? 18.605 -9.131 -6.345 1.00 95.75 143 ALA A N 1
ATOM 999 C CA . ALA A 1 143 ? 18.612 -8.763 -7.755 1.00 95.75 143 ALA A CA 1
ATOM 1000 C C . ALA A 1 143 ? 19.515 -7.541 -7.987 1.00 95.75 143 ALA A C 1
ATOM 1002 O O . ALA A 1 143 ? 19.422 -6.548 -7.268 1.00 95.75 143 ALA A O 1
ATOM 1003 N N . ALA A 1 144 ? 20.364 -7.600 -9.017 1.00 93.12 144 ALA A N 1
ATOM 1004 C CA . ALA A 1 144 ? 21.227 -6.477 -9.390 1.00 93.12 144 ALA A CA 1
ATOM 1005 C C . ALA A 1 144 ? 20.423 -5.278 -9.922 1.00 93.12 144 ALA A C 1
ATOM 1007 O O . ALA A 1 144 ? 20.769 -4.130 -9.658 1.00 93.12 144 ALA A O 1
ATOM 1008 N N . GLU A 1 145 ? 19.335 -5.553 -10.644 1.00 92.31 145 GLU A N 1
ATOM 1009 C CA . GLU A 1 145 ? 18.443 -4.556 -11.231 1.00 92.31 145 GLU A CA 1
ATOM 1010 C C . GLU A 1 145 ? 16.983 -4.983 -11.041 1.00 92.31 145 GLU A C 1
ATOM 1012 O O . GLU A 1 145 ? 16.658 -6.171 -11.052 1.00 92.31 145 GLU A O 1
ATOM 1017 N N . ALA A 1 146 ? 16.081 -4.011 -10.884 1.00 93.06 146 ALA A N 1
ATOM 1018 C CA . ALA A 1 146 ? 14.639 -4.264 -10.815 1.00 93.06 146 ALA A CA 1
ATOM 1019 C C . ALA A 1 146 ? 13.983 -4.346 -12.206 1.00 93.06 146 ALA A C 1
ATOM 1021 O O . ALA A 1 146 ? 12.857 -4.833 -12.342 1.00 93.06 146 ALA A O 1
ATOM 1022 N N . ARG A 1 147 ? 14.667 -3.863 -13.246 1.00 94.00 147 ARG A N 1
ATOM 1023 C CA . ARG A 1 147 ? 14.161 -3.816 -14.619 1.00 94.00 147 ARG A CA 1
ATOM 1024 C C . ARG A 1 147 ? 15.066 -4.600 -15.561 1.00 94.00 147 ARG A C 1
ATOM 1026 O O . ARG A 1 147 ? 16.237 -4.799 -15.277 1.00 94.00 147 ARG A O 1
ATOM 1033 N N . ASP A 1 148 ? 14.484 -5.093 -16.643 1.00 93.62 148 ASP A N 1
ATOM 1034 C CA . ASP A 1 148 ? 15.195 -5.729 -17.744 1.00 93.62 148 ASP A CA 1
ATOM 1035 C C . ASP A 1 148 ? 15.710 -4.675 -18.749 1.00 93.62 148 ASP A C 1
ATOM 1037 O O . ASP A 1 148 ? 15.311 -3.507 -18.679 1.00 93.62 148 ASP A O 1
ATOM 1041 N N . PRO A 1 149 ? 16.563 -5.056 -19.723 1.00 93.00 149 PRO A N 1
ATOM 1042 C CA . PRO A 1 149 ? 17.091 -4.119 -20.721 1.00 93.00 149 PRO A CA 1
ATOM 1043 C C . PRO A 1 149 ? 16.033 -3.443 -21.608 1.00 93.00 149 PRO A C 1
ATOM 1045 O O . PRO A 1 149 ? 16.351 -2.488 -22.310 1.00 93.00 149 PRO A O 1
ATOM 1048 N N . CYS A 1 150 ? 14.788 -3.932 -21.609 1.00 91.25 150 CYS A N 1
ATOM 1049 C CA . CYS A 1 150 ? 13.667 -3.323 -22.328 1.00 91.25 150 CYS A CA 1
ATOM 1050 C C . CYS A 1 150 ? 12.871 -2.340 -21.447 1.00 91.25 150 CYS A C 1
ATOM 1052 O O . CYS A 1 150 ? 11.862 -1.800 -21.896 1.00 91.25 150 CYS A O 1
ATOM 1054 N N . GLY A 1 151 ? 13.289 -2.120 -20.195 1.00 89.44 151 GLY A N 1
ATOM 1055 C CA . GLY A 1 151 ? 12.636 -1.229 -19.235 1.00 89.44 151 GLY A CA 1
ATOM 1056 C C . GLY A 1 151 ? 11.460 -1.857 -18.478 1.00 89.44 151 GLY A C 1
ATOM 1057 O O . GLY A 1 151 ? 10.856 -1.199 -17.626 1.00 89.44 151 GLY A O 1
ATOM 1058 N N . GLY A 1 152 ? 11.127 -3.125 -18.736 1.00 91.62 152 GLY A N 1
ATOM 1059 C CA . GLY A 1 152 ? 10.089 -3.851 -18.001 1.00 91.62 152 GLY A CA 1
ATOM 1060 C C . GLY A 1 152 ? 10.595 -4.351 -16.648 1.00 91.62 152 GLY A C 1
ATOM 1061 O O . GLY A 1 152 ? 11.789 -4.520 -16.459 1.00 91.62 152 GLY A O 1
ATOM 1062 N N . TRP A 1 153 ? 9.707 -4.629 -15.690 1.00 95.38 153 TRP A N 1
ATOM 1063 C CA . TRP A 1 153 ? 10.090 -5.300 -14.434 1.00 95.38 153 TRP A CA 1
ATOM 1064 C C . TRP A 1 153 ? 10.736 -6.659 -14.704 1.00 95.38 153 TRP A C 1
ATOM 1066 O O . TRP A 1 153 ? 10.212 -7.374 -15.541 1.00 95.38 153 TRP A O 1
ATOM 1076 N N . ILE A 1 154 ? 11.771 -7.086 -13.981 1.00 96.75 154 ILE A N 1
ATOM 1077 C CA . ILE A 1 154 ? 12.288 -8.464 -14.124 1.00 96.75 154 ILE A CA 1
ATOM 1078 C C . ILE A 1 154 ? 11.231 -9.524 -13.746 1.00 96.75 154 ILE A C 1
ATOM 1080 O O . ILE A 1 154 ? 10.296 -9.239 -12.993 1.00 96.75 154 ILE A O 1
ATOM 1084 N N . GLU A 1 155 ? 11.386 -10.762 -14.232 1.00 96.75 155 GLU A N 1
ATOM 1085 C CA . GLU A 1 155 ? 10.407 -11.854 -14.047 1.00 96.75 155 GLU A CA 1
ATOM 1086 C C . GLU A 1 155 ? 9.905 -12.033 -12.597 1.00 96.75 155 GLU A C 1
ATOM 1088 O O . GLU A 1 155 ? 8.686 -12.034 -12.395 1.00 96.75 155 GLU A O 1
ATOM 1093 N N . PRO A 1 156 ? 10.769 -12.092 -11.557 1.00 96.75 156 PRO A N 1
ATOM 1094 C CA . PRO A 1 156 ? 10.297 -12.209 -10.176 1.00 96.75 156 PRO A CA 1
ATOM 1095 C C . PRO A 1 156 ? 9.390 -11.052 -9.738 1.00 96.75 156 PRO A C 1
ATOM 1097 O O . PRO A 1 156 ? 8.410 -11.267 -9.023 1.00 96.75 156 PRO A O 1
ATOM 1100 N N . LEU A 1 157 ? 9.669 -9.828 -10.197 1.00 97.50 157 LEU A N 1
ATOM 1101 C CA . LEU A 1 157 ? 8.867 -8.651 -9.868 1.00 97.50 157 LEU A CA 1
ATOM 1102 C C . LEU A 1 157 ? 7.564 -8.603 -10.675 1.00 97.50 157 LEU A C 1
ATOM 1104 O O . LEU A 1 157 ? 6.532 -8.226 -10.123 1.00 97.50 157 LEU A O 1
ATOM 1108 N N . ARG A 1 158 ? 7.558 -9.054 -11.941 1.00 96.62 158 ARG A N 1
ATOM 1109 C CA . ARG A 1 158 ? 6.312 -9.251 -12.717 1.00 96.62 158 ARG A CA 1
ATOM 1110 C C . ARG A 1 158 ? 5.380 -10.241 -12.020 1.00 96.62 158 ARG A C 1
ATOM 1112 O O . ARG A 1 158 ? 4.174 -9.994 -11.899 1.00 96.62 158 ARG A O 1
ATOM 1119 N N . HIS A 1 159 ? 5.948 -11.338 -11.526 1.00 97.00 159 HIS A N 1
ATOM 1120 C CA . HIS A 1 159 ? 5.216 -12.346 -10.775 1.00 97.00 159 HIS A CA 1
ATOM 1121 C C . HIS A 1 159 ? 4.672 -11.785 -9.453 1.00 97.00 159 HIS A C 1
ATOM 1123 O O . HIS A 1 159 ? 3.476 -11.904 -9.180 1.00 97.00 159 HIS A O 1
ATOM 1129 N N . ALA A 1 160 ? 5.511 -11.096 -8.674 1.00 97.44 160 ALA A N 1
ATOM 1130 C CA . ALA A 1 160 ? 5.108 -10.479 -7.413 1.00 97.44 160 ALA A CA 1
ATOM 1131 C C . ALA A 1 160 ? 3.987 -9.445 -7.590 1.00 97.44 160 ALA A C 1
ATOM 1133 O O . ALA A 1 160 ? 2.984 -9.484 -6.876 1.00 97.44 160 ALA A O 1
ATOM 1134 N N . ARG A 1 161 ? 4.110 -8.576 -8.600 1.00 97.12 161 ARG A N 1
ATOM 1135 C CA . ARG A 1 161 ? 3.090 -7.586 -8.963 1.00 97.12 161 ARG A CA 1
ATOM 1136 C C . ARG A 1 161 ? 1.727 -8.230 -9.219 1.00 97.12 161 ARG A C 1
ATOM 1138 O O . ARG A 1 161 ? 0.706 -7.717 -8.767 1.00 97.12 161 ARG A O 1
ATOM 1145 N N . SER A 1 162 ? 1.712 -9.364 -9.920 1.00 97.44 162 SER A N 1
ATOM 1146 C CA . SER A 1 162 ? 0.482 -10.110 -10.216 1.00 97.44 162 SER A CA 1
ATOM 1147 C C . SER A 1 162 ? -0.115 -10.745 -8.956 1.00 97.44 162 SER A C 1
ATOM 1149 O O . SER A 1 162 ? -1.319 -10.653 -8.732 1.00 97.44 162 SER A O 1
ATOM 1151 N N . GLN A 1 163 ? 0.719 -11.328 -8.089 1.00 97.12 163 GLN A N 1
ATOM 1152 C CA . GLN A 1 163 ? 0.262 -11.904 -6.820 1.00 97.12 163 GLN A CA 1
ATOM 1153 C C . GLN A 1 163 ? -0.369 -10.860 -5.890 1.00 97.12 163 GLN A C 1
ATOM 1155 O O . GLN A 1 163 ? -1.405 -11.127 -5.287 1.00 97.12 163 GLN A O 1
ATOM 1160 N N . VAL A 1 164 ? 0.215 -9.663 -5.803 1.00 97.00 164 VAL A N 1
ATOM 1161 C CA . VAL A 1 164 ? -0.321 -8.559 -4.988 1.00 97.00 164 VAL A CA 1
ATOM 1162 C C . VAL A 1 164 ? -1.703 -8.139 -5.483 1.00 97.00 164 VAL A C 1
ATOM 1164 O O . VAL A 1 164 ? -2.604 -7.924 -4.674 1.00 97.00 164 VAL A O 1
ATOM 1167 N N . LEU A 1 165 ? -1.899 -8.085 -6.802 1.00 96.12 165 LEU A N 1
ATOM 1168 C CA . LEU A 1 165 ? -3.198 -7.788 -7.398 1.00 96.12 165 LEU A CA 1
ATOM 1169 C C . LEU A 1 165 ? -4.246 -8.860 -7.048 1.00 96.12 165 LEU A C 1
ATOM 1171 O O . LEU A 1 165 ? -5.353 -8.517 -6.633 1.00 96.12 165 LEU A O 1
ATOM 1175 N N . PHE A 1 166 ? -3.898 -10.146 -7.166 1.00 96.12 166 PHE A N 1
ATOM 1176 C CA . PHE A 1 166 ? -4.798 -11.245 -6.793 1.00 96.12 166 PHE A CA 1
ATOM 1177 C C . PHE A 1 166 ? -5.135 -11.236 -5.301 1.00 96.12 166 PHE A C 1
ATOM 1179 O O . PHE A 1 166 ? -6.296 -11.411 -4.935 1.00 96.12 166 PHE A O 1
ATOM 1186 N N . ALA A 1 167 ? -4.146 -10.988 -4.441 1.00 95.44 167 ALA A N 1
ATOM 1187 C CA . ALA A 1 167 ? -4.357 -10.905 -3.003 1.00 95.44 167 ALA A CA 1
ATOM 1188 C C . ALA A 1 167 ? -5.267 -9.728 -2.628 1.00 95.44 167 ALA A C 1
ATOM 1190 O O . ALA A 1 167 ? -6.194 -9.906 -1.844 1.00 95.44 167 ALA A O 1
ATOM 1191 N N . ALA A 1 168 ? -5.057 -8.550 -3.225 1.00 93.25 168 ALA A N 1
ATOM 1192 C CA . ALA A 1 168 ? -5.912 -7.384 -3.010 1.00 93.25 168 ALA A CA 1
ATOM 1193 C C . ALA A 1 168 ? -7.370 -7.666 -3.416 1.00 93.25 168 ALA A C 1
ATOM 1195 O O . ALA A 1 168 ? -8.289 -7.375 -2.653 1.00 93.25 168 ALA A O 1
ATOM 1196 N N . ALA A 1 169 ? -7.580 -8.315 -4.567 1.00 92.88 169 ALA A N 1
ATOM 1197 C CA . ALA A 1 169 ? -8.909 -8.726 -5.015 1.00 92.88 169 ALA A CA 1
ATOM 1198 C C . ALA A 1 169 ? -9.564 -9.743 -4.060 1.00 92.88 169 ALA A C 1
ATOM 1200 O O . ALA A 1 169 ? -10.733 -9.593 -3.721 1.00 92.88 169 ALA A O 1
ATOM 1201 N N . ALA A 1 170 ? -8.816 -10.742 -3.578 1.00 92.69 170 ALA A N 1
ATOM 1202 C CA . ALA A 1 170 ? -9.318 -11.729 -2.615 1.00 92.69 170 ALA A CA 1
ATOM 1203 C C . ALA A 1 170 ? -9.652 -11.125 -1.235 1.00 92.69 170 ALA A C 1
ATOM 1205 O O . ALA A 1 170 ? -10.469 -11.672 -0.495 1.00 92.69 170 ALA A O 1
ATOM 1206 N N . LEU A 1 171 ? -9.013 -10.006 -0.892 1.00 90.25 171 LEU A N 1
ATOM 1207 C CA . LEU A 1 171 ? -9.255 -9.221 0.319 1.00 90.25 171 LEU A CA 1
ATOM 1208 C C . LEU A 1 171 ? -10.401 -8.209 0.172 1.00 90.25 171 LEU A C 1
ATOM 1210 O O . LEU A 1 171 ? -10.785 -7.606 1.172 1.00 90.25 171 LEU A O 1
ATOM 1214 N N . ASP A 1 172 ? -10.922 -8.021 -1.044 1.00 89.94 172 ASP A N 1
ATOM 1215 C CA . ASP A 1 172 ? -11.872 -6.961 -1.403 1.00 89.94 172 ASP A CA 1
ATOM 1216 C C . ASP A 1 172 ? -11.343 -5.548 -1.080 1.00 89.94 172 ASP A C 1
ATOM 1218 O O . ASP A 1 172 ? -12.047 -4.677 -0.567 1.00 89.94 172 ASP A O 1
ATOM 1222 N N . VAL A 1 173 ? -10.056 -5.314 -1.365 1.00 89.25 173 VAL A N 1
ATOM 1223 C CA . VAL A 1 173 ? -9.399 -4.009 -1.194 1.00 89.25 173 VAL A CA 1
ATOM 1224 C C . VAL A 1 173 ? -8.723 -3.559 -2.492 1.00 89.25 173 VAL A C 1
ATOM 1226 O O . VAL A 1 173 ? -8.279 -4.384 -3.293 1.00 89.25 173 VAL A O 1
ATOM 1229 N N . PRO A 1 174 ? -8.596 -2.245 -2.741 1.00 90.81 174 PRO A N 1
ATOM 1230 C CA . PRO A 1 174 ? -7.851 -1.746 -3.889 1.00 90.81 174 PRO A CA 1
ATOM 1231 C C . PRO A 1 174 ? -6.369 -2.143 -3.837 1.00 90.81 174 PRO A C 1
ATOM 1233 O O . PRO A 1 174 ? -5.707 -2.020 -2.803 1.00 90.81 174 PRO A O 1
ATOM 1236 N N . ALA A 1 175 ? -5.838 -2.536 -4.998 1.00 93.44 175 ALA A N 1
ATOM 1237 C CA . ALA A 1 175 ? -4.409 -2.721 -5.208 1.00 93.44 175 ALA A CA 1
ATOM 1238 C C . ALA A 1 175 ? -3.707 -1.385 -5.515 1.00 93.44 175 ALA A C 1
ATOM 1240 O O . ALA A 1 175 ? -4.192 -0.593 -6.339 1.00 93.44 175 ALA A O 1
ATOM 1241 N N . ILE A 1 176 ? -2.545 -1.167 -4.8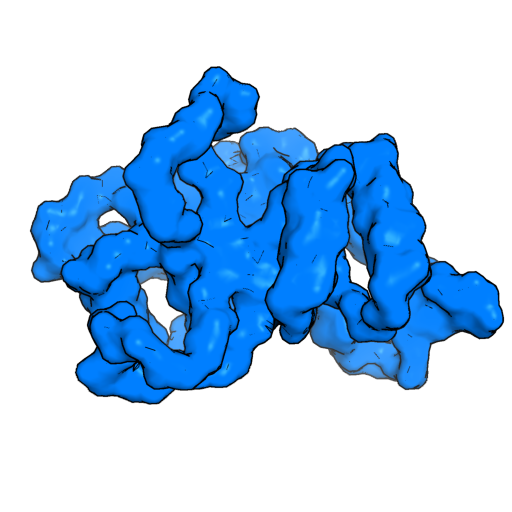98 1.00 94.38 176 ILE A N 1
ATOM 1242 C CA . ILE A 1 176 ? -1.640 -0.038 -5.148 1.00 94.38 176 ILE A CA 1
ATOM 1243 C C . ILE A 1 176 ? -0.385 -0.549 -5.861 1.00 94.38 176 ILE A C 1
ATOM 1245 O O . ILE A 1 176 ? 0.288 -1.456 -5.374 1.00 94.38 176 ILE A O 1
ATOM 1249 N N . ASP A 1 177 ? -0.063 0.036 -7.010 1.00 94.75 177 ASP A N 1
ATOM 1250 C CA . ASP A 1 177 ? 1.129 -0.317 -7.772 1.00 94.75 177 ASP A CA 1
ATOM 1251 C C . ASP A 1 177 ? 2.392 0.336 -7.190 1.00 94.75 177 ASP A C 1
ATOM 1253 O O . ASP A 1 177 ? 2.328 1.390 -6.543 1.00 94.75 177 ASP A O 1
ATOM 1257 N N . ALA A 1 178 ? 3.540 -0.293 -7.440 1.00 90.81 178 ALA A N 1
ATOM 1258 C CA . ALA A 1 178 ? 4.813 0.084 -6.840 1.00 90.81 178 ALA A CA 1
ATOM 1259 C C . ALA A 1 178 ? 5.263 1.494 -7.253 1.00 90.81 178 ALA A C 1
ATOM 1261 O O . ALA A 1 178 ? 4.946 1.940 -8.364 1.00 90.81 178 ALA A O 1
ATOM 1262 N N . PRO A 1 179 ? 6.042 2.185 -6.400 1.00 87.31 179 PRO A N 1
ATOM 1263 C CA . PRO A 1 179 ? 6.769 3.369 -6.826 1.00 87.31 179 PRO A CA 1
ATOM 1264 C C . PRO A 1 179 ? 7.735 3.013 -7.956 1.00 87.31 179 PRO A C 1
ATOM 1266 O O . PRO A 1 179 ? 8.304 1.920 -7.988 1.00 87.31 179 PRO A O 1
ATOM 1269 N N . ALA A 1 180 ? 7.923 3.948 -8.877 1.00 85.62 180 ALA A N 1
ATOM 1270 C CA . ALA A 1 180 ? 8.860 3.797 -9.974 1.00 85.62 180 ALA A CA 1
ATOM 1271 C C . ALA A 1 180 ? 9.589 5.120 -10.195 1.00 85.62 180 ALA A C 1
ATOM 1273 O O . ALA A 1 180 ? 8.953 6.157 -10.395 1.00 85.62 180 ALA A O 1
ATOM 1274 N N . ASP A 1 181 ? 10.917 5.068 -10.135 1.00 88.56 181 ASP A N 1
ATOM 1275 C CA . ASP A 1 181 ? 11.777 6.179 -10.526 1.00 88.56 181 ASP A CA 1
ATOM 1276 C C . ASP A 1 181 ? 11.942 6.135 -12.048 1.00 88.56 181 ASP A C 1
ATOM 1278 O O . ASP A 1 181 ? 12.740 5.374 -12.592 1.00 88.56 181 ASP A O 1
ATOM 1282 N N . LEU A 1 182 ? 11.039 6.835 -12.726 1.00 90.62 182 LEU A N 1
ATOM 1283 C CA . LEU A 1 182 ? 10.907 6.911 -14.175 1.00 90.62 182 LEU A CA 1
ATOM 1284 C C . LEU A 1 182 ? 10.687 8.375 -14.550 1.00 90.62 182 LEU A C 1
ATOM 1286 O O . LEU A 1 182 ? 10.102 9.131 -13.765 1.00 90.62 182 LEU A O 1
ATOM 1290 N N . ASP A 1 183 ? 11.095 8.744 -15.763 1.00 94.88 183 ASP A N 1
ATOM 1291 C CA . ASP A 1 183 ? 10.686 10.016 -16.352 1.00 94.88 183 ASP A CA 1
ATOM 1292 C C . ASP A 1 183 ? 9.158 10.100 -16.524 1.00 94.88 183 ASP A C 1
ATOM 1294 O O . ASP A 1 183 ? 8.431 9.109 -16.406 1.00 94.88 183 ASP A O 1
ATOM 1298 N N . ASP A 1 184 ? 8.664 11.310 -16.782 1.00 94.06 184 ASP A N 1
ATOM 1299 C CA . ASP A 1 184 ? 7.233 11.603 -16.852 1.00 94.06 184 ASP A CA 1
ATOM 1300 C C . ASP A 1 184 ? 6.483 10.729 -17.876 1.00 94.06 184 ASP A C 1
ATOM 1302 O O . ASP A 1 184 ? 5.362 10.289 -17.602 1.00 94.06 184 ASP A O 1
ATOM 1306 N N . GLU A 1 185 ? 7.077 10.463 -19.043 1.00 96.00 185 GLU A N 1
ATOM 1307 C CA . GLU A 1 185 ? 6.429 9.715 -20.126 1.00 96.00 185 GLU A CA 1
ATOM 1308 C C . 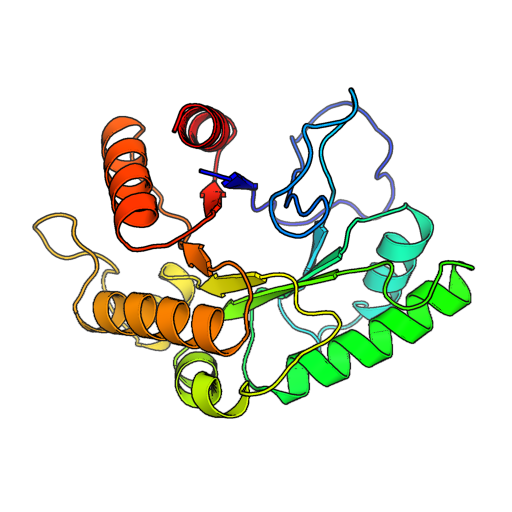GLU A 1 185 ? 6.355 8.223 -19.791 1.00 96.00 185 GLU A C 1
ATOM 1310 O O . GLU A 1 185 ? 5.275 7.620 -19.834 1.00 96.00 185 GLU A O 1
ATOM 1315 N N . ALA A 1 186 ? 7.479 7.637 -19.373 1.00 94.75 186 ALA A N 1
ATOM 1316 C CA . ALA A 1 186 ? 7.551 6.246 -18.948 1.00 94.75 186 ALA A CA 1
ATOM 1317 C C . ALA A 1 186 ? 6.670 5.991 -17.716 1.00 94.75 186 ALA A C 1
ATOM 1319 O O . ALA A 1 186 ? 5.962 4.980 -17.649 1.00 94.75 186 ALA A O 1
ATOM 1320 N N . PHE A 1 187 ? 6.651 6.923 -16.760 1.00 94.38 187 PHE A N 1
ATOM 1321 C CA . PHE A 1 187 ? 5.790 6.845 -15.586 1.00 94.38 187 PHE A CA 1
ATOM 1322 C C . PHE A 1 187 ? 4.305 6.895 -15.967 1.00 94.38 187 PHE A C 1
ATOM 1324 O O . PHE A 1 187 ? 3.531 6.068 -15.478 1.00 94.38 187 PHE A O 1
ATOM 1331 N N . ALA A 1 188 ? 3.896 7.809 -16.857 1.00 94.81 188 ALA A N 1
ATOM 1332 C CA . ALA A 1 188 ? 2.517 7.900 -17.339 1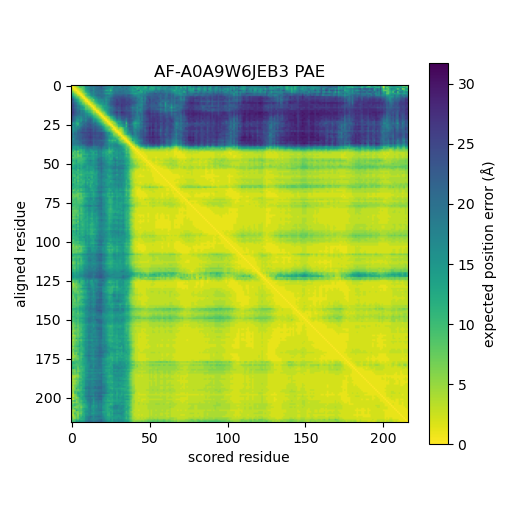.00 94.81 188 ALA A CA 1
ATOM 1333 C C . ALA A 1 188 ? 2.076 6.617 -18.062 1.00 94.81 188 ALA A C 1
ATOM 1335 O O . ALA A 1 188 ? 0.981 6.105 -17.807 1.00 94.81 188 ALA A O 1
ATOM 1336 N N . ALA A 1 189 ? 2.937 6.065 -18.920 1.00 95.75 189 ALA A N 1
ATOM 1337 C CA . ALA A 1 189 ? 2.673 4.824 -19.641 1.00 95.75 189 ALA A CA 1
ATOM 1338 C C . ALA A 1 189 ? 2.535 3.624 -18.689 1.00 95.75 189 ALA A C 1
ATOM 1340 O O . ALA A 1 189 ? 1.563 2.867 -18.774 1.00 95.75 189 ALA A O 1
ATOM 1341 N N . GLU A 1 190 ? 3.461 3.470 -17.736 1.00 94.88 190 GLU A N 1
ATOM 1342 C CA . GLU A 1 190 ? 3.400 2.405 -16.732 1.00 94.88 190 GLU A CA 1
ATOM 1343 C C . GLU A 1 190 ? 2.159 2.547 -15.840 1.00 94.88 190 GLU A C 1
ATOM 1345 O O . GLU A 1 190 ? 1.490 1.561 -15.519 1.00 94.88 190 GLU A O 1
ATOM 1350 N N . ALA A 1 191 ? 1.810 3.780 -15.477 1.00 92.75 191 ALA A N 1
ATOM 1351 C CA . ALA A 1 191 ? 0.638 4.086 -14.681 1.00 92.75 191 ALA A CA 1
ATOM 1352 C C . ALA A 1 191 ? -0.672 3.729 -15.416 1.00 92.75 191 ALA A C 1
ATOM 1354 O O . ALA A 1 191 ? -1.544 3.054 -14.856 1.00 92.75 191 ALA A O 1
ATOM 1355 N N . ALA A 1 192 ? -0.797 4.104 -16.691 1.00 94.31 192 ALA A N 1
ATOM 1356 C CA . ALA A 1 192 ? -1.934 3.730 -17.530 1.00 94.31 192 ALA A CA 1
ATOM 1357 C C . ALA A 1 192 ? -2.040 2.204 -17.710 1.00 94.31 192 ALA A C 1
ATOM 1359 O O . ALA A 1 192 ? -3.138 1.638 -17.673 1.00 94.31 192 ALA A O 1
ATOM 1360 N N . LEU A 1 193 ? -0.904 1.512 -17.843 1.00 95.00 193 LEU A N 1
ATOM 1361 C CA . LEU A 1 193 ? -0.863 0.052 -17.892 1.00 95.00 193 LEU A CA 1
ATOM 1362 C C . LEU A 1 193 ? -1.313 -0.577 -16.562 1.00 95.00 193 LEU A C 1
ATOM 1364 O O . LEU A 1 193 ? -2.074 -1.543 -16.561 1.00 95.00 193 LEU A O 1
ATOM 1368 N N . GLY A 1 194 ? -0.898 -0.016 -15.423 1.00 94.25 194 GLY A N 1
ATOM 1369 C CA . GLY A 1 194 ? -1.362 -0.434 -14.098 1.00 94.25 194 GLY A CA 1
ATOM 1370 C C . GLY A 1 194 ? -2.877 -0.339 -13.938 1.00 94.25 194 GLY A C 1
ATOM 1371 O O . GLY A 1 194 ? -3.502 -1.313 -13.509 1.00 94.25 194 GLY A O 1
ATOM 1372 N N . LEU A 1 195 ? -3.483 0.772 -14.366 1.00 90.50 195 LEU A N 1
ATOM 1373 C CA . LEU A 1 195 ? -4.943 0.916 -14.387 1.00 90.50 195 LEU A CA 1
ATOM 1374 C C . LEU A 1 195 ? -5.619 -0.194 -15.194 1.00 90.50 195 LEU A C 1
ATOM 1376 O O . LEU A 1 195 ? -6.568 -0.815 -14.710 1.00 90.50 195 LEU A O 1
ATOM 1380 N N . ARG A 1 196 ? -5.110 -0.467 -16.402 1.00 95.00 196 ARG A N 1
ATOM 1381 C CA . ARG A 1 196 ? -5.625 -1.529 -17.281 1.00 95.00 196 ARG A CA 1
ATOM 1382 C C . ARG A 1 196 ? -5.531 -2.913 -16.646 1.00 95.00 196 ARG A C 1
ATOM 1384 O O . ARG A 1 196 ? -6.434 -3.719 -16.831 1.00 95.00 196 ARG A O 1
ATOM 1391 N N . HIS A 1 197 ? -4.469 -3.180 -15.891 1.00 94.56 197 HIS A N 1
ATOM 1392 C CA . HIS A 1 197 ? -4.292 -4.451 -15.188 1.00 94.56 197 HIS A CA 1
ATOM 1393 C C . HIS A 1 197 ? -5.205 -4.597 -13.966 1.00 94.56 197 HIS A C 1
ATOM 1395 O O . HIS A 1 197 ? -5.390 -5.709 -13.493 1.00 94.56 197 HIS A O 1
ATOM 1401 N N . GLY A 1 198 ? -5.795 -3.510 -13.461 1.00 91.44 198 GLY A N 1
ATOM 1402 C CA . GLY A 1 198 ? -6.713 -3.548 -12.323 1.00 91.44 198 GLY A CA 1
ATOM 1403 C C . GLY A 1 198 ? -6.206 -2.837 -11.070 1.00 91.44 198 GLY A C 1
ATOM 1404 O O . GLY A 1 198 ? -6.946 -2.763 -10.088 1.00 91.44 198 GLY A O 1
ATOM 1405 N N . PHE A 1 199 ? -5.007 -2.248 -11.095 1.00 92.25 199 PHE A N 1
ATOM 1406 C CA . PHE A 1 199 ? -4.578 -1.358 -10.018 1.00 92.25 199 PHE A CA 1
ATOM 1407 C C . PHE A 1 199 ? -5.508 -0.142 -9.933 1.00 92.25 199 PHE A C 1
ATOM 1409 O O . PHE A 1 199 ? -6.113 0.295 -10.918 1.00 92.25 199 PHE A O 1
ATOM 1416 N N . ARG A 1 200 ? -5.676 0.390 -8.722 1.00 88.56 200 ARG A N 1
ATOM 1417 C CA . ARG A 1 200 ? -6.525 1.569 -8.462 1.00 88.56 200 ARG A CA 1
ATOM 1418 C C . ARG A 1 200 ? -5.720 2.781 -8.019 1.00 88.56 200 ARG A C 1
ATOM 1420 O O . ARG A 1 200 ? -6.231 3.903 -8.039 1.00 88.56 200 ARG A O 1
ATOM 1427 N N . ALA A 1 201 ? -4.464 2.561 -7.662 1.00 88.19 201 ALA A N 1
ATOM 1428 C CA . ALA A 1 201 ? -3.537 3.586 -7.237 1.00 88.19 201 ALA A CA 1
ATOM 1429 C C . ALA A 1 201 ? -2.098 3.199 -7.597 1.00 88.19 201 ALA A C 1
ATOM 1431 O O . ALA A 1 201 ? -1.826 2.031 -7.868 1.00 88.19 201 ALA A O 1
ATOM 1432 N N . LYS A 1 202 ? -1.187 4.168 -7.544 1.00 89.44 202 LYS A N 1
ATOM 1433 C CA . LYS A 1 202 ? 0.265 3.978 -7.633 1.00 89.44 202 LYS A CA 1
ATOM 1434 C C . LYS A 1 202 ? 0.964 4.952 -6.689 1.00 89.44 202 LYS A C 1
ATOM 1436 O O . LYS A 1 202 ? 0.472 6.061 -6.469 1.00 89.44 202 LYS A O 1
ATOM 1441 N N . ILE A 1 203 ? 2.096 4.540 -6.126 1.00 85.25 203 ILE A N 1
ATOM 1442 C CA . ILE A 1 203 ? 2.925 5.422 -5.297 1.00 85.25 203 ILE A CA 1
ATOM 1443 C C . ILE A 1 203 ? 3.700 6.393 -6.198 1.00 85.25 203 ILE A C 1
ATOM 1445 O O . ILE A 1 203 ? 4.397 5.973 -7.118 1.00 85.25 203 ILE A O 1
ATOM 1449 N N . ALA A 1 204 ? 3.555 7.690 -5.935 1.00 84.38 204 ALA A N 1
ATOM 1450 C CA . ALA A 1 204 ? 4.312 8.767 -6.556 1.00 84.38 204 ALA A CA 1
ATOM 1451 C C . ALA A 1 204 ? 5.529 9.119 -5.685 1.00 84.38 204 ALA A C 1
ATOM 1453 O O . ALA A 1 204 ? 5.460 9.139 -4.459 1.00 84.38 204 ALA A O 1
ATOM 1454 N N . LEU A 1 205 ? 6.655 9.418 -6.315 1.00 81.06 205 LEU A N 1
ATOM 1455 C CA . LEU A 1 205 ? 7.893 9.835 -5.656 1.00 81.06 205 LEU A CA 1
ATOM 1456 C C . LEU A 1 205 ? 8.125 11.347 -5.754 1.00 81.06 205 LEU A C 1
ATOM 1458 O O . LEU A 1 205 ? 8.961 11.891 -5.039 1.00 81.06 205 LEU A O 1
ATOM 1462 N N . SER A 1 206 ? 7.369 12.039 -6.608 1.00 79.19 206 SER A N 1
ATOM 1463 C CA . SER A 1 206 ? 7.459 13.485 -6.795 1.00 79.19 206 SER A CA 1
ATOM 1464 C C . SER A 1 206 ? 6.075 14.120 -6.971 1.00 79.19 206 SER A C 1
ATOM 1466 O O . SER A 1 206 ? 5.143 13.448 -7.432 1.00 79.19 206 SER A O 1
ATOM 1468 N N . PRO A 1 207 ? 5.916 15.425 -6.669 1.00 79.56 207 PRO A N 1
ATOM 1469 C CA . PRO A 1 207 ? 4.682 16.154 -6.966 1.00 79.56 207 PRO A CA 1
ATOM 1470 C C . PRO A 1 207 ? 4.267 16.028 -8.435 1.00 79.56 207 PRO A C 1
ATOM 1472 O O . PRO A 1 207 ? 3.089 15.851 -8.732 1.00 79.56 207 PRO A O 1
ATOM 1475 N N . ARG A 1 208 ? 5.248 16.012 -9.347 1.00 83.06 208 ARG A N 1
ATOM 1476 C CA . ARG A 1 208 ? 5.012 15.847 -10.779 1.00 83.06 208 ARG A CA 1
ATOM 1477 C C . ARG A 1 208 ? 4.373 14.499 -11.121 1.00 83.06 208 ARG A C 1
ATOM 1479 O O . ARG A 1 208 ? 3.390 14.448 -11.854 1.00 83.06 208 ARG A O 1
ATOM 1486 N N . GLN A 1 209 ? 4.865 13.411 -10.533 1.00 83.62 209 GLN A N 1
ATOM 1487 C CA . GLN A 1 209 ? 4.245 12.094 -10.685 1.00 83.62 209 GLN A CA 1
ATOM 1488 C C . GLN A 1 209 ? 2.812 12.071 -10.129 1.00 83.62 209 GLN A C 1
ATOM 1490 O O . GLN A 1 209 ? 1.932 11.449 -10.722 1.00 83.62 209 GLN A O 1
ATOM 1495 N N . ALA A 1 210 ? 2.537 12.776 -9.028 1.00 82.06 210 ALA A N 1
ATOM 1496 C CA . ALA A 1 210 ? 1.176 12.877 -8.501 1.00 82.06 210 ALA A CA 1
ATOM 1497 C C . ALA A 1 210 ? 0.222 13.611 -9.461 1.00 82.06 210 ALA A C 1
ATOM 1499 O O . ALA A 1 210 ? -0.910 13.159 -9.640 1.00 82.06 210 ALA A O 1
ATOM 1500 N N . GLU A 1 211 ? 0.677 14.684 -10.117 1.00 80.56 211 GLU A N 1
ATOM 1501 C CA . GLU A 1 211 ? -0.088 15.372 -11.169 1.00 80.56 211 GLU A CA 1
ATOM 1502 C C . GLU A 1 211 ? -0.411 14.436 -12.339 1.00 80.56 211 GLU A C 1
ATOM 1504 O O . GLU A 1 211 ? -1.559 14.376 -12.778 1.00 80.56 211 GLU A O 1
ATOM 1509 N N . ILE A 1 212 ? 0.575 13.661 -12.805 1.00 84.19 212 ILE A N 1
ATOM 1510 C CA . ILE A 1 212 ? 0.386 12.684 -13.887 1.00 84.19 212 ILE A CA 1
ATOM 1511 C C . ILE A 1 212 ? -0.681 11.654 -13.505 1.00 84.19 212 ILE A C 1
ATOM 1513 O O . ILE A 1 212 ? -1.592 11.388 -14.284 1.00 84.19 212 ILE A O 1
ATOM 1517 N N . LEU A 1 213 ? -0.614 11.095 -12.293 1.00 81.19 213 LEU A N 1
ATOM 1518 C CA . LEU A 1 213 ? -1.598 10.114 -11.828 1.00 81.19 213 LEU A CA 1
ATOM 1519 C C . LEU A 1 213 ? -3.015 10.691 -11.747 1.00 81.19 213 LEU A C 1
ATOM 1521 O O . LEU A 1 213 ? -3.965 9.977 -12.077 1.00 81.19 213 LEU A O 1
ATOM 1525 N N . ALA A 1 214 ? -3.149 11.954 -11.330 1.00 79.25 214 ALA A N 1
ATOM 1526 C CA . ALA A 1 214 ? -4.428 12.654 -11.235 1.00 79.25 214 ALA A CA 1
ATOM 1527 C C . ALA A 1 214 ? -5.072 12.938 -12.604 1.00 79.25 214 ALA A C 1
ATOM 1529 O O . ALA A 1 214 ? -6.287 13.113 -12.668 1.00 79.25 214 ALA A O 1
ATOM 1530 N N . ALA A 1 215 ? -4.278 12.966 -13.679 1.00 81.62 215 ALA A N 1
ATOM 1531 C CA . ALA A 1 215 ? -4.754 13.152 -15.049 1.00 81.62 215 ALA A CA 1
ATOM 1532 C C . ALA A 1 215 ? -5.197 11.846 -15.745 1.00 81.62 215 ALA A C 1
ATOM 1534 O O . ALA A 1 215 ? -5.815 11.909 -16.808 1.00 81.62 215 ALA A O 1
ATOM 1535 N N . LEU A 1 216 ? -4.879 10.679 -15.166 1.00 78.38 216 LEU A N 1
ATOM 1536 C CA . LEU A 1 216 ? -5.281 9.346 -15.649 1.00 78.38 216 LEU A CA 1
ATOM 1537 C C . LEU A 1 216 ? -6.643 8.908 -15.103 1.00 78.38 216 LEU A C 1
ATOM 1539 O O . LEU A 1 216 ? -7.261 8.029 -15.734 1.00 78.38 216 LEU A O 1
#

Secondary structure (DSSP, 8-state):
-EEEE--S---TT-S---SSS-------SSSS--PPPSS----EEEES-TTSTTHHHHHHHHHHTT--EEEEEEE-SHHHHHHHHHHHHHHHHHHTPPTT-SEEEEEE-SHHHHHTGGGG-S--TTEEEEEE-HHHHHHHTT-S-SB-TTSSBPHHHHHHHHHHHHHHHHTTS-EEEPP----HHHHHHHHHHHHHHT--EEEESSHHHHHHHHH-

Foldseek 3Di:
DAEAEDDDDDDDDDPPDPDDDDADDDDDPDPPDDDDDPDDHAHAAEDADPPDPCVLVVLLVCLQVQHQAYEHEDQQALVVLVVRLVSNQVSNVVNVHDRLSHAYEYEHQAPNRLVRLVVNADERSRHAEYEYALVSHCVNVVHPDQADPVRHGPPVSVVSRLSRQVSCVSRVHAYEYHEDPDPLVVLLVVLVVCVVSRHPHYYYHDPSSSVSNVVD

Organism: NCBI:txid586230

pLDDT: mean 80.32, std 22.53, range [23.66, 97.5]

InterPro domains:
  IPR005000 HpcH/HpaI aldolase/citrate lyase domain [PF03328] (47-207)
  IPR015813 Pyruvate/Phosphoenolpyruvate kinase-like domain superfamily [SSF51621] (38-213)
  IPR040442 Pyruvate kinase-like domain superfamily [G3DSA:3.20.20.60] (28-216)